Protein AF-0000000070923203 (afdb_homodimer)

InterPro domains:
  IPR005180 Domain of unknown function DUF302 [PF03625] (5-125)
  IPR005180 Domain of unknown function DUF302 [cd14797] (4-125)
  IPR016796 Uncharacterised conserved protein UCP021774 [PIRSF021774] (1-125)
  IPR035923 TT1751-like domain superfamily [G3DSA:3.30.310.70] (1-125)
  IPR035923 TT1751-like domain superfamily [SSF103247] (5-123)

Foldseek 3Di:
DFKDKDWDDDALVVVVVLLQVLLVVLQKHFPDKDFPQVVCCVPPVDHDFTKMKTFIARPVLVVVVCVQPVVCCVLHDWIWMWTADPVGMIMIMTGQLQVRQVVPPTPPSNVSSVSVNVSVVSSRVSRVVD/DFKDKDWDPDALVVVVVLLQVLLVVLQKHFPDKDFPQVVCCVPPVDHDFTKMKTFIARPVLVVVVCVQPVCCCVLHDWIWMWTADPVGMIMIMTGQLQVRQVVPPTPPSNVSSVSVNVSVVSSRVSRVVD

Organism: NCBI:txid713585

Sequence (260 aa):
MYGFNVTLKATVPEAIERVTNALATEGFGVLTEIDVAGTLKKKLDLERRPYHILGACNPKLAAQALDADPDIGLLLPCNVVVREEANGEVTVGFMDPVAVLGLVEQEGVAGLANEVRSRLERVRDLLTSVMYGFNVTLKATVPEAIERVTNALATEGFGVLTEIDVAGTLKKKLDLERRPYHILGACNPKLAAQALDADPDIGLLLPCNVVVREEANGEVTVGFMDPVAVLGLVEQEGVAGLANEVRSRLERVRDLLTSV

pLDDT: mean 97.15, std 4.27, range [60.78, 98.94]

Structure (mmCIF, N/CA/C/O backbone):
data_AF-0000000070923203-model_v1
#
loop_
_entity.id
_entity.type
_entity.pdbx_description
1 polymer 'DUF302 domain-containing protein'
#
loop_
_atom_site.group_PDB
_atom_site.id
_atom_site.type_symbol
_atom_site.label_atom_id
_atom_site.label_alt_id
_atom_site.label_comp_id
_atom_site.label_asym_id
_atom_site.label_entity_id
_atom_site.label_seq_id
_atom_site.pdbx_PDB_ins_code
_atom_site.Cartn_x
_atom_site.Cartn_y
_atom_site.Cartn_z
_atom_site.occupancy
_atom_site.B_iso_or_equiv
_atom_site.auth_seq_id
_atom_site.auth_comp_id
_atom_site.auth_asym_id
_atom_site.auth_atom_id
_atom_site.pdbx_PDB_model_num
ATOM 1 N N . MET A 1 1 ? 3.721 -14.531 9 1 87.44 1 MET A N 1
ATOM 2 C CA . MET A 1 1 ? 3.17 -14.562 7.648 1 87.44 1 MET A CA 1
ATOM 3 C C . MET A 1 1 ? 2.381 -13.289 7.355 1 87.44 1 MET A C 1
ATOM 5 O O . MET A 1 1 ? 1.558 -12.859 8.164 1 87.44 1 MET A O 1
ATOM 9 N N . TYR A 1 2 ? 2.635 -12.586 6.152 1 97.25 2 TYR A N 1
ATOM 10 C CA . TYR A 1 2 ? 2.025 -11.281 5.926 1 97.25 2 TYR A CA 1
ATOM 11 C C . TYR A 1 2 ? 1.105 -11.312 4.711 1 97.25 2 TYR A C 1
ATOM 13 O O . TYR A 1 2 ? 0.702 -10.266 4.203 1 97.25 2 TYR A O 1
ATOM 21 N N . GLY A 1 3 ? 0.86 -12.547 4.199 1 98.12 3 GLY A N 1
ATOM 22 C CA . GLY A 1 3 ? -0.059 -12.727 3.088 1 98.12 3 GLY A CA 1
ATOM 23 C C . GLY A 1 3 ? -0.514 -14.164 2.914 1 98.12 3 GLY A C 1
ATOM 24 O O . GLY A 1 3 ? -0.007 -15.062 3.582 1 98.12 3 GLY A O 1
ATOM 25 N N . PHE A 1 4 ? -1.483 -14.375 2.172 1 98.56 4 PHE A N 1
ATOM 26 C CA . PHE A 1 4 ? -1.958 -15.672 1.716 1 98.56 4 PHE A CA 1
ATOM 27 C C . PHE A 1 4 ? -2.295 -15.641 0.23 1 98.56 4 PHE A C 1
ATOM 29 O O . PHE A 1 4 ? -2.361 -14.562 -0.37 1 98.56 4 PHE A O 1
ATOM 36 N N . ASN A 1 5 ? -2.348 -16.797 -0.357 1 98.44 5 ASN A N 1
ATOM 37 C CA . ASN A 1 5 ? -2.461 -16.781 -1.812 1 98.44 5 ASN A CA 1
ATOM 38 C C . ASN A 1 5 ? -3.256 -17.984 -2.326 1 98.44 5 ASN A C 1
ATOM 40 O O . ASN A 1 5 ? -3.625 -18.859 -1.553 1 98.44 5 ASN A O 1
ATOM 44 N N . VAL A 1 6 ? -3.6 -18.016 -3.57 1 98.5 6 VAL A N 1
ATOM 45 C CA . VAL A 1 6 ? -4.168 -19.109 -4.352 1 98.5 6 VAL A CA 1
ATOM 46 C C . VAL A 1 6 ? -3.545 -19.125 -5.746 1 98.5 6 VAL A C 1
ATOM 48 O O . VAL A 1 6 ? -3.072 -18.094 -6.234 1 98.5 6 VAL A O 1
ATOM 51 N N . THR A 1 7 ? -3.494 -20.25 -6.309 1 97.88 7 THR A N 1
ATOM 52 C CA . THR A 1 7 ? -3 -20.375 -7.676 1 97.88 7 THR A CA 1
ATOM 53 C C . THR A 1 7 ? -4.145 -20.672 -8.641 1 97.88 7 THR A C 1
ATOM 55 O O . THR A 1 7 ? -5.074 -21.406 -8.297 1 97.88 7 THR A O 1
ATOM 58 N N . LEU A 1 8 ? -4.039 -20.109 -9.727 1 97.19 8 LEU A N 1
ATOM 59 C CA . LEU A 1 8 ? -5.059 -20.266 -10.758 1 97.19 8 LEU A CA 1
ATOM 60 C C . LEU A 1 8 ? -4.441 -20.75 -12.07 1 97.19 8 LEU A C 1
ATOM 62 O O . LEU A 1 8 ? -3.297 -20.406 -12.375 1 97.19 8 LEU A O 1
ATOM 66 N N . LYS A 1 9 ? -5.262 -21.578 -12.844 1 94.56 9 LYS A N 1
ATOM 67 C CA . LYS A 1 9 ? -4.977 -21.844 -14.25 1 94.56 9 LYS A CA 1
ATOM 68 C C . LYS A 1 9 ? -5.664 -20.812 -15.148 1 94.56 9 LYS A C 1
ATOM 70 O O . LYS A 1 9 ? -6.77 -21.062 -15.633 1 94.56 9 LYS A O 1
ATOM 75 N N . ALA A 1 10 ? -5.047 -19.734 -15.359 1 96.38 10 ALA A N 1
ATOM 76 C CA . ALA A 1 10 ? -5.551 -18.609 -16.141 1 96.38 10 ALA A CA 1
ATOM 77 C C . ALA A 1 10 ? -4.414 -17.703 -16.609 1 96.38 10 ALA A C 1
ATOM 79 O O . ALA A 1 10 ? -3.279 -17.828 -16.141 1 96.38 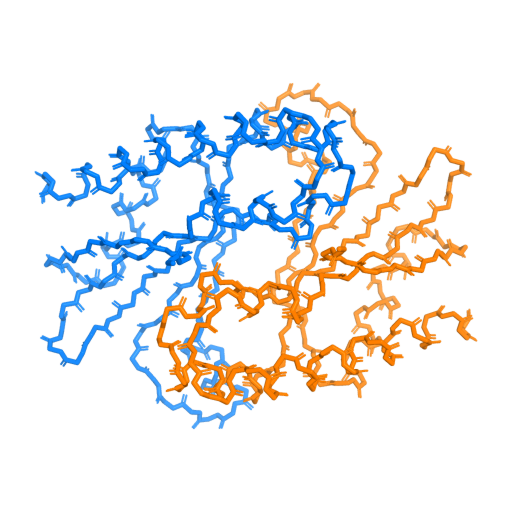10 ALA A O 1
ATOM 80 N N . THR A 1 11 ? -4.703 -16.922 -17.641 1 97.31 11 THR A N 1
ATOM 81 C CA . THR A 1 11 ? -3.771 -15.852 -17.969 1 97.31 11 THR A CA 1
ATOM 82 C C . THR A 1 11 ? -3.846 -14.727 -16.953 1 97.31 11 THR A C 1
ATOM 84 O O . THR A 1 11 ? -4.809 -14.641 -16.188 1 97.31 11 THR A O 1
ATOM 87 N N . VAL A 1 12 ? -2.871 -13.922 -16.891 1 98.44 12 VAL A N 1
ATOM 88 C CA . VAL A 1 12 ? -2.824 -12.828 -15.93 1 98.44 12 VAL A CA 1
ATOM 89 C C . VAL A 1 12 ? -4.023 -11.906 -16.141 1 98.44 12 VAL A C 1
ATOM 91 O O . VAL A 1 12 ? -4.723 -11.562 -15.18 1 98.44 12 VAL A O 1
ATOM 94 N N . PRO A 1 13 ? -4.336 -11.492 -17.406 1 98.38 13 PRO A N 1
ATOM 95 C CA . PRO A 1 13 ? -5.52 -10.641 -17.594 1 98.38 13 PRO A CA 1
ATOM 96 C C . PRO A 1 13 ? -6.805 -11.312 -17.125 1 98.38 13 PRO A C 1
ATOM 98 O O . PRO A 1 13 ? -7.656 -10.664 -16.516 1 98.38 13 PRO A O 1
ATOM 101 N N . GLU A 1 14 ? -6.949 -12.578 -17.406 1 98.06 14 GLU A N 1
ATOM 102 C CA . GLU A 1 14 ? -8.109 -13.312 -16.922 1 98.06 14 GLU A CA 1
ATOM 103 C C . GLU A 1 14 ? -8.156 -13.336 -15.398 1 98.06 14 GLU A C 1
ATOM 105 O O . GLU A 1 14 ? -9.227 -13.188 -14.797 1 98.06 14 GLU A O 1
ATOM 110 N N . ALA A 1 15 ? -7.02 -13.594 -14.773 1 98.62 15 ALA A N 1
ATOM 111 C CA . ALA A 1 15 ? -6.938 -13.633 -13.312 1 98.62 15 ALA A CA 1
ATOM 112 C C . ALA A 1 15 ? -7.328 -12.289 -12.703 1 98.62 15 ALA A C 1
ATOM 114 O O . ALA A 1 15 ? -8.055 -12.242 -11.711 1 98.62 15 ALA A O 1
ATOM 115 N N . ILE A 1 16 ? -6.848 -11.219 -13.297 1 98.81 16 ILE A N 1
ATOM 116 C CA . ILE A 1 16 ? -7.168 -9.883 -12.789 1 98.81 16 ILE A CA 1
ATOM 117 C C . ILE A 1 16 ? -8.68 -9.656 -12.867 1 98.81 16 ILE A C 1
ATOM 119 O O . ILE A 1 16 ? -9.281 -9.133 -11.922 1 98.81 16 ILE A O 1
ATOM 123 N N . GLU A 1 17 ? -9.25 -10.055 -13.953 1 98.62 17 GLU A N 1
ATOM 124 C CA . GLU A 1 17 ? -10.695 -9.922 -14.094 1 98.62 17 GLU A CA 1
ATOM 125 C C . GLU A 1 17 ? -11.43 -10.742 -13.039 1 98.62 17 GLU A C 1
ATOM 127 O O . GLU A 1 17 ? -12.359 -10.242 -12.391 1 98.62 17 GLU A O 1
ATOM 132 N N . ARG A 1 18 ? -11.047 -11.992 -12.875 1 98.5 18 ARG A N 1
ATOM 133 C CA . ARG A 1 18 ? -11.672 -12.875 -11.906 1 98.5 18 ARG A CA 1
ATOM 134 C C . ARG A 1 18 ? -11.539 -12.328 -10.492 1 98.5 18 ARG A C 1
ATOM 136 O O . ARG A 1 18 ? -12.5 -12.336 -9.719 1 98.5 18 ARG A O 1
ATOM 143 N N . VAL A 1 19 ? -10.359 -11.875 -10.141 1 98.81 19 VAL A N 1
ATOM 144 C CA . VAL A 1 19 ? -10.102 -11.359 -8.805 1 98.81 19 VAL A CA 1
ATOM 145 C C . VAL A 1 19 ? -10.922 -10.094 -8.57 1 98.81 19 VAL A C 1
ATOM 147 O O . VAL A 1 19 ? -11.508 -9.922 -7.496 1 98.81 19 VAL A O 1
ATOM 150 N N . THR A 1 20 ? -10.93 -9.195 -9.594 1 98.88 20 THR A N 1
ATOM 151 C CA . THR A 1 20 ? -11.688 -7.957 -9.477 1 98.88 20 THR A CA 1
ATOM 152 C C . THR A 1 20 ? -13.172 -8.242 -9.242 1 98.88 20 THR A C 1
ATOM 154 O O . THR A 1 20 ? -13.797 -7.625 -8.375 1 98.88 20 THR A O 1
ATOM 157 N N . ASN A 1 21 ? -13.727 -9.219 -9.945 1 98.69 21 ASN A N 1
ATOM 158 C CA . ASN A 1 21 ? -15.125 -9.609 -9.773 1 98.69 21 ASN A CA 1
ATOM 159 C C . ASN A 1 21 ? -15.367 -10.227 -8.398 1 98.69 21 ASN A C 1
ATOM 161 O O . ASN A 1 21 ? -16.375 -9.93 -7.75 1 98.69 21 ASN A O 1
ATOM 165 N N . ALA A 1 22 ? -14.469 -11.094 -8 1 98.75 22 ALA A N 1
ATOM 166 C CA . ALA A 1 22 ? -14.602 -11.727 -6.691 1 98.75 22 ALA A CA 1
ATOM 167 C C . ALA A 1 22 ? -14.539 -10.695 -5.566 1 98.75 22 ALA A C 1
ATOM 169 O O . ALA A 1 22 ? -15.305 -10.773 -4.602 1 98.75 22 ALA A O 1
ATOM 170 N N . LEU A 1 23 ? -13.57 -9.742 -5.672 1 98.88 23 LEU A N 1
ATOM 171 C CA . LEU A 1 23 ? -13.469 -8.656 -4.699 1 98.88 23 LEU A CA 1
ATOM 172 C C . LEU A 1 23 ? -14.781 -7.891 -4.594 1 98.88 23 LEU A C 1
ATOM 174 O O . LEU A 1 23 ? -15.227 -7.562 -3.494 1 98.88 23 LEU A O 1
ATOM 178 N N . ALA A 1 24 ? -15.438 -7.656 -5.699 1 98.75 24 ALA A N 1
ATOM 179 C CA . ALA A 1 24 ? -16.672 -6.883 -5.754 1 98.75 24 ALA A CA 1
ATOM 180 C C . ALA A 1 24 ? -17.781 -7.582 -4.98 1 98.75 24 ALA A C 1
ATOM 182 O O . ALA A 1 24 ? -18.625 -6.93 -4.367 1 98.75 24 ALA A O 1
ATOM 183 N N . THR A 1 25 ? -17.828 -8.922 -5 1 98.31 25 THR A N 1
ATOM 184 C CA . THR A 1 25 ? -18.859 -9.672 -4.305 1 98.31 25 THR A CA 1
ATOM 185 C C . THR A 1 25 ? -18.75 -9.484 -2.795 1 98.31 25 THR A C 1
ATOM 187 O O . THR A 1 25 ? -19.719 -9.672 -2.064 1 98.31 25 THR A O 1
ATOM 190 N N . GLU A 1 26 ? -17.516 -9.109 -2.363 1 98.62 26 GLU A N 1
ATOM 191 C CA . GLU A 1 26 ? -17.281 -8.914 -0.936 1 98.62 26 GLU A CA 1
ATOM 192 C C . GLU A 1 26 ? -17.203 -7.434 -0.587 1 98.62 26 GLU A C 1
ATOM 194 O O . GLU A 1 26 ? -16.734 -7.066 0.492 1 98.62 26 GLU A O 1
ATOM 199 N N . GLY A 1 27 ? -17.578 -6.523 -1.529 1 98.5 27 GLY A N 1
ATOM 200 C CA . GLY A 1 27 ? -17.719 -5.098 -1.265 1 98.5 27 GLY A CA 1
ATOM 201 C C . GLY A 1 27 ? -16.438 -4.316 -1.519 1 98.5 27 GLY A C 1
ATOM 202 O O . GLY A 1 27 ? -16.359 -3.129 -1.188 1 98.5 27 GLY A O 1
ATOM 203 N N . PHE A 1 28 ? -15.469 -4.992 -2.096 1 98.81 28 PHE A N 1
ATOM 204 C CA . PHE A 1 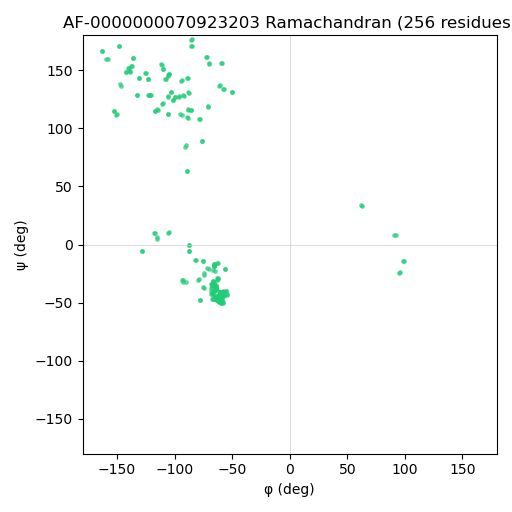28 ? -14.234 -4.297 -2.434 1 98.81 28 PHE A CA 1
ATOM 205 C C . PHE A 1 28 ? -14.266 -3.801 -3.875 1 98.81 28 PHE A C 1
ATOM 207 O O . PHE A 1 28 ? -14.773 -4.488 -4.762 1 98.81 28 PHE A O 1
ATOM 214 N N . GLY A 1 29 ? -13.75 -2.637 -4.113 1 98.56 29 GLY A N 1
ATOM 215 C CA . GLY A 1 29 ? -13.375 -2.189 -5.445 1 98.56 29 GLY A CA 1
ATOM 216 C C . GLY A 1 29 ? -11.875 -2.062 -5.625 1 98.56 29 GLY A C 1
ATOM 217 O O . GLY A 1 29 ? -11.133 -1.89 -4.648 1 98.56 29 GLY A O 1
ATOM 218 N N . VAL A 1 30 ? -11.438 -2.172 -6.848 1 98.88 30 VAL A N 1
ATOM 219 C CA . VAL A 1 30 ? -10.031 -1.94 -7.152 1 98.88 30 VAL A CA 1
ATOM 220 C C . VAL A 1 30 ? -9.805 -0.457 -7.434 1 98.88 30 VAL A C 1
ATOM 222 O O . VAL A 1 30 ? -10.297 0.079 -8.422 1 98.88 30 VAL A O 1
ATOM 225 N N . LEU A 1 31 ? -9.016 0.168 -6.559 1 98.75 31 LEU A N 1
ATOM 226 C CA . LEU A 1 31 ? -8.789 1.605 -6.668 1 98.75 31 LEU A CA 1
ATOM 227 C C . LEU A 1 31 ? -7.582 1.904 -7.543 1 98.75 31 LEU A C 1
ATOM 229 O O . LEU A 1 31 ? -7.516 2.955 -8.188 1 98.75 31 LEU A O 1
ATOM 233 N N . THR A 1 32 ? -6.598 1.027 -7.516 1 98.75 32 THR A N 1
ATOM 234 C CA . THR A 1 32 ? -5.359 1.226 -8.258 1 98.75 32 THR A CA 1
ATOM 235 C C . THR A 1 32 ? -4.855 -0.095 -8.836 1 98.75 32 THR A C 1
ATOM 237 O O . THR A 1 32 ? -5.152 -1.165 -8.297 1 98.75 32 THR A O 1
ATOM 240 N N . GLU A 1 33 ? -4.234 0.003 -9.914 1 98.75 33 GLU A N 1
ATOM 241 C CA . GLU A 1 33 ? -3.482 -1.103 -10.5 1 98.75 33 GLU A CA 1
ATOM 242 C C . GLU A 1 33 ? -2.09 -0.655 -10.938 1 98.75 33 GLU A C 1
ATOM 244 O O . GLU A 1 33 ? -1.942 0.369 -11.609 1 98.75 33 GLU A O 1
ATOM 249 N N . ILE A 1 34 ? -1.12 -1.378 -10.5 1 98.88 34 ILE A N 1
ATOM 250 C CA . ILE A 1 34 ? 0.255 -1.128 -10.914 1 98.88 34 ILE A CA 1
ATOM 251 C C . ILE A 1 34 ? 0.772 -2.314 -11.727 1 98.88 34 ILE A C 1
ATOM 253 O O . ILE A 1 34 ? 0.828 -3.439 -11.227 1 98.88 34 ILE A O 1
ATOM 257 N N . ASP A 1 35 ? 1.078 -2.072 -13 1 98.75 35 ASP A N 1
ATOM 258 C CA . ASP A 1 35 ? 1.85 -3.023 -13.789 1 98.75 35 ASP A CA 1
ATOM 259 C C . ASP A 1 35 ? 3.33 -2.973 -13.422 1 98.75 35 ASP A C 1
ATOM 261 O O . ASP A 1 35 ? 4.105 -2.248 -14.047 1 98.75 35 ASP A O 1
ATOM 265 N N . VAL A 1 36 ? 3.746 -3.783 -12.414 1 98.81 36 VAL A N 1
ATOM 266 C CA . VAL A 1 36 ? 5.086 -3.717 -11.844 1 98.81 36 VAL A CA 1
ATOM 267 C C . VAL A 1 36 ? 6.121 -4.09 -12.898 1 98.81 36 VAL A C 1
ATOM 269 O O . VAL A 1 36 ? 7.125 -3.395 -13.07 1 98.81 36 VAL A O 1
ATOM 272 N N . ALA A 1 37 ? 5.887 -5.16 -13.609 1 98.56 37 ALA A N 1
ATOM 273 C CA . ALA A 1 37 ? 6.82 -5.605 -14.641 1 98.56 37 ALA A CA 1
ATOM 274 C C . ALA A 1 37 ? 7.008 -4.539 -15.711 1 98.56 37 ALA A C 1
ATOM 276 O O . ALA A 1 37 ? 8.133 -4.227 -16.094 1 98.56 37 ALA A O 1
ATOM 277 N N . GLY A 1 38 ? 5.859 -4.016 -16.234 1 98.38 38 GLY A N 1
ATOM 278 C CA . GLY A 1 38 ? 5.941 -2.957 -17.219 1 98.38 38 GLY A CA 1
ATOM 279 C C . GLY A 1 38 ? 6.68 -1.729 -16.719 1 98.38 38 GLY A C 1
ATOM 280 O O . GLY A 1 38 ? 7.465 -1.129 -17.469 1 98.38 38 GLY A O 1
ATOM 281 N N . THR A 1 39 ? 6.434 -1.368 -15.445 1 98.5 39 THR A N 1
ATOM 282 C CA . THR A 1 39 ? 7.07 -0.195 -14.859 1 98.5 39 THR A CA 1
ATOM 283 C C . THR A 1 39 ? 8.578 -0.399 -14.742 1 98.5 39 THR A C 1
ATOM 285 O O . THR A 1 39 ? 9.359 0.49 -15.086 1 98.5 39 THR A O 1
ATOM 288 N N . LEU A 1 40 ? 9.047 -1.525 -14.234 1 98.5 40 LEU A N 1
ATOM 289 C CA . LEU A 1 40 ? 10.469 -1.812 -14.086 1 98.5 40 LEU A CA 1
ATOM 290 C C . LEU A 1 40 ? 11.156 -1.882 -15.438 1 98.5 40 LEU A C 1
ATOM 292 O O . LEU A 1 40 ? 12.312 -1.473 -15.57 1 98.5 40 LEU A O 1
ATOM 296 N N . LYS A 1 41 ? 10.477 -2.412 -16.438 1 98.62 41 LYS A N 1
ATOM 297 C CA . LYS A 1 41 ? 11.023 -2.414 -17.781 1 98.62 41 LYS A CA 1
ATOM 298 C C . LYS A 1 41 ? 11.258 -0.991 -18.281 1 98.62 41 LYS A C 1
ATOM 300 O O . LYS A 1 41 ? 12.336 -0.679 -18.797 1 98.62 41 LYS A O 1
ATOM 305 N N . LYS A 1 42 ? 10.289 -0.142 -18.141 1 98.19 42 LYS A N 1
ATOM 306 C CA . LYS A 1 42 ? 10.352 1.236 -18.625 1 98.19 42 LYS A CA 1
ATOM 307 C C . LYS A 1 42 ? 11.438 2.021 -17.906 1 98.19 42 LYS A C 1
ATOM 309 O O . LYS A 1 42 ? 12.164 2.801 -18.531 1 98.19 42 LYS A O 1
ATOM 314 N N . LYS A 1 43 ? 11.602 1.764 -16.594 1 97.75 43 LYS A N 1
ATOM 315 C CA . LYS A 1 43 ? 12.445 2.621 -15.758 1 97.75 43 LYS A CA 1
ATOM 316 C C . LYS A 1 43 ? 13.867 2.082 -15.68 1 97.75 43 LYS A C 1
ATOM 318 O O . LYS A 1 43 ? 14.82 2.85 -15.516 1 97.75 43 LYS A O 1
ATOM 323 N N . LEU A 1 44 ? 13.969 0.746 -15.773 1 98.25 44 LEU A N 1
ATOM 324 C CA . LEU A 1 44 ? 15.273 0.14 -15.523 1 98.25 44 LEU A CA 1
ATOM 325 C C . LEU A 1 44 ? 15.672 -0.795 -16.656 1 98.25 44 LEU A C 1
ATOM 327 O O . LEU A 1 44 ? 16.766 -1.37 -16.641 1 98.25 44 LEU A O 1
ATOM 331 N N . ASP A 1 45 ? 14.844 -1.052 -17.609 1 98.31 45 ASP A N 1
ATOM 332 C CA . ASP A 1 45 ? 15.039 -1.997 -18.703 1 98.31 45 ASP A CA 1
ATOM 333 C C . ASP A 1 45 ? 15.188 -3.422 -18.172 1 98.31 45 ASP A C 1
ATOM 335 O O . ASP A 1 45 ? 15.969 -4.207 -18.719 1 98.31 45 ASP A O 1
ATOM 339 N N . LEU A 1 46 ? 14.484 -3.656 -17.109 1 98.06 46 LEU A N 1
ATOM 340 C CA . LEU A 1 46 ? 14.477 -4.984 -16.5 1 98.06 46 LEU A CA 1
ATOM 341 C C . LEU A 1 46 ? 13.266 -5.789 -16.984 1 98.06 46 LEU A C 1
ATOM 343 O O . LEU A 1 46 ? 12.133 -5.324 -16.891 1 98.06 46 LEU A O 1
ATOM 347 N N . GLU A 1 47 ? 13.562 -6.961 -17.453 1 97.56 47 GLU A N 1
ATOM 348 C CA . GLU A 1 47 ? 12.492 -7.855 -17.891 1 97.56 47 GLU A CA 1
ATOM 349 C C . GLU A 1 47 ? 12.062 -8.789 -16.766 1 97.56 47 GLU A C 1
ATOM 351 O O . GLU A 1 47 ? 12.898 -9.453 -16.156 1 97.56 47 GLU A O 1
ATOM 356 N N . ARG A 1 48 ? 10.773 -8.773 -16.578 1 97.69 48 ARG A N 1
ATOM 357 C CA . ARG A 1 48 ? 10.172 -9.656 -15.586 1 97.69 48 ARG A CA 1
ATOM 358 C C . ARG A 1 48 ? 8.883 -10.281 -16.109 1 97.69 48 ARG A C 1
ATOM 360 O O . ARG A 1 48 ? 8.258 -9.75 -17.031 1 97.69 48 ARG A O 1
ATOM 367 N N . ARG A 1 49 ? 8.586 -11.445 -15.555 1 98.31 49 ARG A N 1
ATOM 368 C CA . ARG A 1 49 ? 7.262 -12.008 -15.812 1 98.31 49 ARG A CA 1
ATOM 369 C C . ARG A 1 49 ? 6.164 -11.07 -15.336 1 98.31 49 ARG A C 1
ATOM 371 O O . ARG A 1 49 ? 6.387 -10.25 -14.438 1 98.31 49 ARG A O 1
ATOM 378 N N . PRO A 1 50 ? 4.973 -11.195 -15.906 1 98.75 50 PRO A N 1
ATOM 379 C CA . PRO A 1 50 ? 3.861 -10.328 -15.508 1 98.75 50 PRO A CA 1
ATOM 380 C C . PRO A 1 50 ? 3.662 -10.289 -13.992 1 98.75 50 PRO A C 1
ATOM 382 O O . PRO A 1 50 ? 3.633 -11.336 -13.344 1 98.75 50 PRO A O 1
ATOM 385 N N . TYR A 1 51 ? 3.549 -9.133 -13.453 1 98.88 51 TYR A N 1
ATOM 386 C CA . TYR A 1 51 ? 3.428 -8.836 -12.031 1 98.88 51 TYR A CA 1
ATOM 387 C C . TYR A 1 51 ? 2.625 -7.559 -11.805 1 98.88 51 TYR A C 1
ATOM 389 O O . TYR A 1 51 ? 3.076 -6.465 -12.148 1 98.88 51 TYR A O 1
ATOM 397 N N . HIS A 1 52 ? 1.409 -7.715 -11.219 1 98.94 52 HIS A N 1
ATOM 398 C CA . HIS A 1 52 ? 0.523 -6.582 -10.984 1 98.94 52 HIS A CA 1
ATOM 399 C C . HIS A 1 52 ? 0.156 -6.469 -9.508 1 98.94 52 HIS A C 1
ATOM 401 O O . HIS A 1 52 ? -0.007 -7.484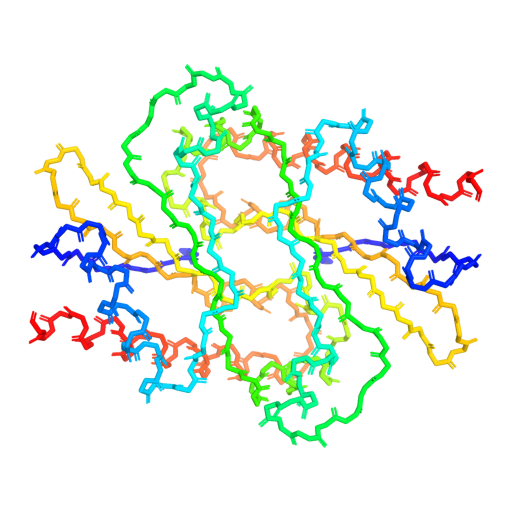 -8.828 1 98.94 52 HIS A O 1
ATOM 407 N N . ILE A 1 53 ? 0.073 -5.281 -9.055 1 98.94 53 ILE A N 1
ATOM 408 C CA . ILE A 1 53 ? -0.467 -4.988 -7.734 1 98.94 53 ILE A CA 1
ATOM 409 C C . ILE A 1 53 ? -1.812 -4.281 -7.871 1 98.94 53 ILE A C 1
ATOM 411 O O . ILE A 1 53 ? -1.904 -3.229 -8.508 1 98.94 53 ILE A O 1
ATOM 415 N N . LEU A 1 54 ? -2.811 -4.816 -7.336 1 98.94 54 LEU A N 1
ATOM 416 C CA . LEU A 1 54 ? -4.129 -4.199 -7.234 1 98.94 54 LEU A CA 1
ATOM 417 C C . LEU A 1 54 ? -4.359 -3.645 -5.832 1 98.94 54 LEU A C 1
ATOM 419 O O . LEU A 1 54 ? -4.191 -4.359 -4.84 1 98.94 54 LEU A O 1
ATOM 423 N N . GLY A 1 55 ? -4.676 -2.367 -5.754 1 98.88 55 GLY A N 1
ATOM 424 C CA . GLY A 1 55 ? -5.137 -1.805 -4.492 1 98.88 55 GLY A CA 1
ATOM 425 C C . GLY A 1 55 ? -6.641 -1.906 -4.312 1 98.88 55 GLY A C 1
ATOM 426 O O . GLY A 1 55 ? -7.402 -1.201 -4.977 1 98.88 55 GLY A O 1
ATOM 427 N N . ALA A 1 56 ? -7.047 -2.744 -3.428 1 98.88 56 ALA A N 1
ATOM 428 C CA . ALA A 1 56 ? -8.469 -3.006 -3.225 1 98.88 56 ALA A CA 1
ATOM 429 C C . ALA A 1 56 ? -8.969 -2.361 -1.935 1 98.88 56 ALA A C 1
ATOM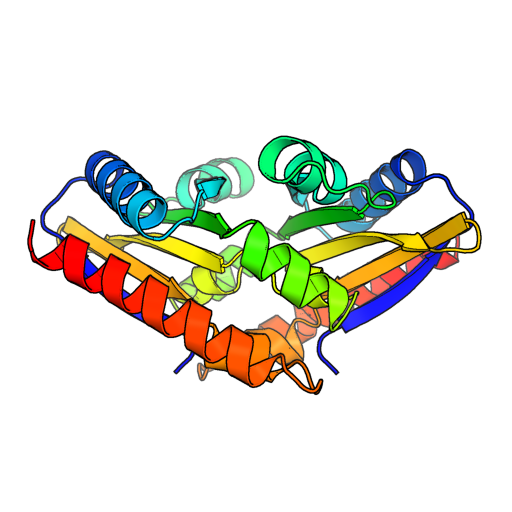 431 O O . ALA A 1 56 ? -8.266 -2.357 -0.923 1 98.88 56 ALA A O 1
ATOM 432 N N . CYS A 1 57 ? -10.211 -1.916 -1.973 1 98.62 57 CYS A N 1
ATOM 433 C CA . CYS A 1 57 ? -10.719 -1.223 -0.795 1 98.62 57 CYS A CA 1
ATOM 434 C C . CYS A 1 57 ? -12.211 -1.466 -0.625 1 98.62 57 CYS A C 1
ATOM 436 O O . CYS A 1 57 ? -12.953 -1.535 -1.61 1 98.62 57 CYS A O 1
ATOM 438 N N . ASN A 1 58 ? -12.633 -1.691 0.526 1 98.62 58 ASN A N 1
ATOM 439 C CA . ASN A 1 58 ? -14.016 -1.594 0.964 1 98.62 58 ASN A CA 1
ATOM 440 C C . ASN A 1 58 ? -14.312 -0.234 1.589 1 98.62 58 ASN A C 1
ATOM 442 O O . ASN A 1 58 ? -13.875 0.05 2.705 1 98.62 58 ASN A O 1
ATOM 446 N N . PRO A 1 59 ? -15.148 0.574 0.921 1 98.44 59 PRO A N 1
ATOM 447 C CA . PRO A 1 59 ? -15.305 1.961 1.365 1 98.44 59 PRO A CA 1
ATOM 448 C C . PRO A 1 59 ? -15.836 2.066 2.793 1 98.44 59 PRO A C 1
ATOM 450 O O . PRO A 1 59 ? -15.375 2.91 3.564 1 98.44 59 PRO A O 1
ATOM 453 N N . LYS A 1 60 ? -16.75 1.286 3.199 1 98.44 60 LYS A N 1
ATOM 454 C CA . LYS A 1 60 ? -17.312 1.333 4.547 1 98.44 60 LYS A CA 1
ATOM 455 C C . LYS A 1 60 ? -16.266 0.983 5.594 1 98.44 60 LYS A C 1
ATOM 457 O O . LYS A 1 60 ? -16.156 1.658 6.621 1 98.44 60 LYS A O 1
ATOM 462 N N . LEU A 1 61 ? -15.547 -0.078 5.344 1 98.25 61 LEU A N 1
ATOM 463 C CA . LEU A 1 61 ? -14.523 -0.508 6.281 1 98.25 61 LEU A CA 1
ATOM 464 C C . LEU A 1 61 ? -13.367 0.49 6.32 1 98.25 61 LEU A C 1
ATOM 466 O O . LEU A 1 61 ? -12.797 0.741 7.383 1 98.25 61 LEU A O 1
ATOM 470 N N . ALA A 1 62 ? -13.039 1.043 5.148 1 98 62 ALA A N 1
ATOM 471 C CA . ALA A 1 62 ? -12 2.068 5.094 1 98 62 ALA A CA 1
ATOM 472 C C . ALA A 1 62 ? -12.391 3.293 5.914 1 98 62 ALA A C 1
ATOM 474 O O . ALA A 1 62 ? -11.562 3.859 6.633 1 98 62 ALA A O 1
ATOM 475 N N . ALA A 1 63 ? -13.664 3.725 5.789 1 98.06 63 ALA A N 1
ATOM 476 C CA . ALA A 1 63 ? -14.148 4.859 6.57 1 98.06 63 ALA A CA 1
ATOM 477 C C . ALA A 1 63 ? -14.023 4.586 8.07 1 98.06 63 ALA A C 1
ATOM 479 O O . ALA A 1 63 ? -13.594 5.453 8.828 1 98.06 63 ALA A O 1
ATOM 480 N N . GLN A 1 64 ? -14.391 3.398 8.461 1 97.38 64 GLN A N 1
ATOM 481 C CA . GLN A 1 64 ? -14.281 3.006 9.859 1 97.38 64 GLN A CA 1
ATOM 482 C C . GLN A 1 64 ? -12.828 3.025 10.32 1 97.38 64 GLN A C 1
ATOM 484 O O . GLN A 1 64 ? -12.523 3.469 11.43 1 97.38 64 GLN A O 1
ATOM 489 N N . ALA A 1 65 ? -11.938 2.498 9.516 1 97.62 65 ALA A N 1
ATOM 490 C CA . ALA A 1 65 ? -10.516 2.477 9.844 1 97.62 65 ALA A CA 1
ATOM 491 C C . ALA A 1 65 ? -9.969 3.891 10.016 1 97.62 65 ALA A C 1
ATOM 493 O O . ALA A 1 65 ? -9.242 4.168 10.969 1 97.62 65 ALA A O 1
ATOM 494 N N . LEU A 1 66 ? -10.352 4.777 9.086 1 97.31 66 LEU A N 1
ATOM 495 C CA . LEU A 1 66 ? -9.867 6.152 9.117 1 97.31 66 LEU A CA 1
ATOM 496 C C . LEU A 1 66 ? -10.406 6.895 10.336 1 97.31 66 LEU A C 1
ATOM 498 O O . LEU A 1 66 ? -9.734 7.777 10.875 1 97.31 66 LEU A O 1
ATOM 502 N N . ASP A 1 67 ? -11.609 6.527 10.773 1 96.12 67 ASP A N 1
ATOM 503 C CA . ASP A 1 67 ? -12.18 7.113 11.984 1 96.12 67 ASP A CA 1
ATOM 504 C C . ASP A 1 67 ? -11.391 6.688 13.227 1 96.12 67 ASP A C 1
ATOM 506 O O . ASP A 1 67 ? -11.25 7.461 14.172 1 96.12 67 ASP A O 1
ATOM 510 N N . ALA A 1 68 ? -10.906 5.477 13.195 1 95.25 68 ALA A N 1
ATOM 511 C CA . ALA A 1 68 ? -10.172 4.938 14.344 1 95.25 68 ALA A CA 1
ATOM 512 C C . ALA A 1 68 ? -8.773 5.539 14.43 1 95.25 68 ALA A C 1
ATOM 514 O O . ALA A 1 68 ? -8.258 5.766 15.531 1 95.25 68 ALA A O 1
ATOM 515 N N . ASP A 1 69 ? -8.148 5.766 13.273 1 96.88 69 ASP A N 1
ATOM 516 C CA . ASP A 1 69 ? -6.801 6.324 13.203 1 96.88 69 ASP A CA 1
ATOM 517 C C . ASP A 1 69 ? -6.582 7.078 11.898 1 96.88 69 ASP A C 1
ATOM 519 O O . ASP A 1 69 ? -6.48 6.465 10.828 1 96.88 69 ASP A O 1
ATOM 523 N N . PRO A 1 70 ? -6.383 8.359 11.961 1 96.12 70 PRO A N 1
ATOM 524 C CA . PRO A 1 70 ? -6.246 9.133 10.727 1 96.12 70 PRO A CA 1
ATOM 525 C C . PRO A 1 70 ? -4.996 8.773 9.93 1 96.12 70 PRO A C 1
ATOM 527 O O . PRO A 1 70 ? -4.902 9.094 8.742 1 96.12 70 PRO A O 1
ATOM 530 N N . ASP A 1 71 ? -4 8.086 10.547 1 97.62 71 ASP A N 1
ATOM 531 C CA . ASP A 1 71 ? -2.764 7.742 9.852 1 97.62 71 ASP A CA 1
ATOM 532 C C . ASP A 1 71 ? -2.9 6.41 9.117 1 97.62 71 ASP A C 1
ATOM 534 O O . ASP A 1 71 ? -2.02 6.031 8.336 1 97.62 71 ASP A O 1
ATOM 538 N N . ILE A 1 72 ? -3.998 5.738 9.297 1 98.31 72 ILE A N 1
ATOM 539 C CA . ILE A 1 72 ? -4.105 4.352 8.852 1 98.31 72 ILE A CA 1
ATOM 540 C C . ILE A 1 72 ? -4.035 4.285 7.332 1 98.31 72 ILE A C 1
ATOM 542 O O . ILE A 1 72 ? -3.781 3.221 6.762 1 98.31 72 ILE A O 1
ATOM 546 N N . GLY A 1 73 ? -4.254 5.406 6.59 1 98.56 73 GLY A N 1
ATOM 547 C CA . GLY A 1 73 ? -4.078 5.477 5.148 1 98.56 73 GLY A CA 1
ATOM 548 C C . GLY A 1 73 ? -2.684 5.082 4.695 1 98.56 73 GLY A C 1
ATOM 549 O O . GLY A 1 73 ? -2.477 4.734 3.531 1 98.56 73 GLY A O 1
ATOM 550 N N . LEU A 1 74 ? -1.724 5.133 5.562 1 98.81 74 LEU A N 1
ATOM 551 C CA . LEU A 1 74 ? -0.356 4.715 5.273 1 98.81 74 LEU A CA 1
ATOM 552 C C . LEU A 1 74 ? -0.291 3.217 5 1 98.81 74 LEU A C 1
ATOM 554 O O . LEU A 1 74 ? 0.682 2.729 4.422 1 98.81 74 LEU A O 1
ATOM 558 N N . LEU A 1 75 ? -1.328 2.467 5.426 1 98.69 75 LEU A N 1
ATOM 559 C CA . LEU A 1 75 ? -1.356 1.013 5.305 1 98.69 75 LEU A CA 1
ATOM 560 C C . LEU A 1 75 ? -2.467 0.571 4.355 1 98.69 75 LEU A C 1
ATOM 562 O O . LEU A 1 75 ? -2.791 -0.617 4.285 1 98.69 75 LEU A O 1
ATOM 566 N N . LEU A 1 76 ? -3.174 1.569 3.693 1 98.5 76 LEU A N 1
ATOM 567 C CA . LEU A 1 76 ? -4.262 1.316 2.752 1 98.5 76 LEU A CA 1
ATOM 568 C C . LEU A 1 76 ? -3.836 1.653 1.327 1 98.5 76 LEU A C 1
ATOM 570 O O . LEU A 1 76 ? -2.959 2.494 1.118 1 98.5 76 LEU A O 1
ATOM 574 N N . PRO A 1 77 ? -4.387 0.989 0.335 1 98.5 77 PRO A N 1
ATOM 575 C CA . PRO A 1 77 ? -5.465 -0.001 0.339 1 98.5 77 PRO A CA 1
ATOM 576 C C . PRO A 1 77 ? -4.965 -1.417 0.616 1 98.5 77 PRO A C 1
ATOM 578 O O . PRO A 1 77 ? -3.768 -1.622 0.833 1 98.5 77 PRO A O 1
ATOM 581 N N . CYS A 1 78 ? -5.891 -2.348 0.71 1 98.69 78 CYS A N 1
ATOM 582 C CA . CYS A 1 78 ? -5.523 -3.758 0.777 1 98.69 78 CYS A CA 1
ATOM 583 C C . CYS A 1 78 ? -5 -4.25 -0.567 1 98.69 78 CYS A C 1
ATOM 585 O O . CYS A 1 78 ? -5.75 -4.32 -1.542 1 98.69 78 CYS A O 1
ATOM 587 N N . ASN A 1 79 ? -3.775 -4.672 -0.596 1 98.88 79 ASN A N 1
ATOM 588 C CA . ASN A 1 79 ? -3.156 -5.039 -1.864 1 98.88 79 ASN A CA 1
ATOM 589 C C . ASN A 1 79 ? -3.414 -6.5 -2.211 1 98.88 79 ASN A C 1
ATOM 591 O O . ASN A 1 79 ? -3.4 -7.363 -1.332 1 98.88 79 ASN A O 1
ATOM 595 N N . VAL A 1 80 ? -3.592 -6.73 -3.473 1 98.94 80 VAL A N 1
ATOM 596 C CA . VAL A 1 80 ? -3.619 -8.047 -4.105 1 98.94 80 VAL A CA 1
ATOM 597 C C . VAL A 1 80 ? -2.562 -8.109 -5.207 1 98.94 80 VAL A C 1
ATOM 599 O O . VAL A 1 80 ? -2.486 -7.219 -6.059 1 98.94 80 VAL A O 1
ATOM 602 N N . VAL A 1 81 ? -1.757 -9.117 -5.164 1 98.94 81 VAL A N 1
ATOM 603 C CA . VAL A 1 81 ? -0.741 -9.312 -6.191 1 98.94 81 VAL A CA 1
ATOM 604 C C . VAL A 1 81 ? -1.188 -10.414 -7.156 1 98.94 81 VAL A C 1
ATOM 606 O O . VAL A 1 81 ? -1.658 -11.469 -6.73 1 98.94 81 VAL A O 1
ATOM 609 N N . VAL A 1 82 ? -1.101 -10.125 -8.406 1 98.94 82 VAL A N 1
ATOM 610 C CA . VAL A 1 82 ? -1.308 -11.117 -9.461 1 98.94 82 VAL A CA 1
ATOM 611 C C . VAL A 1 82 ? -0.021 -11.289 -10.266 1 98.94 82 VAL A C 1
ATOM 613 O O . VAL A 1 82 ? 0.433 -10.359 -10.93 1 98.94 82 VAL A O 1
ATOM 616 N N . ARG A 1 83 ? 0.532 -12.477 -10.172 1 98.81 83 ARG A N 1
ATOM 617 C CA . ARG A 1 83 ? 1.825 -12.648 -10.828 1 98.81 83 ARG A CA 1
ATOM 618 C C . ARG A 1 83 ? 1.906 -14 -11.531 1 98.81 83 ARG A C 1
ATOM 620 O O . ARG A 1 83 ? 1.297 -14.977 -11.094 1 98.81 83 ARG A O 1
ATOM 627 N N . GLU A 1 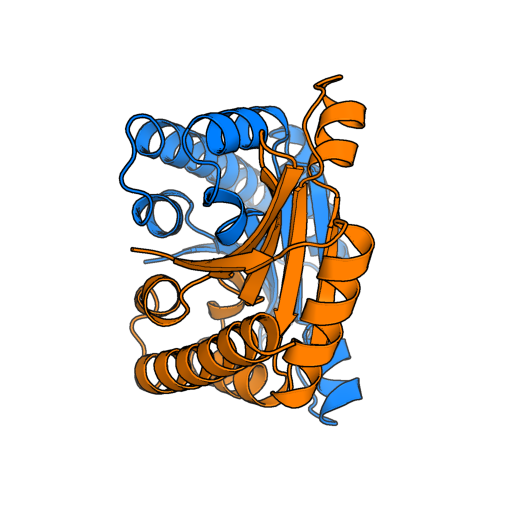84 ? 2.635 -14.008 -12.57 1 98.69 84 GLU A N 1
ATOM 628 C CA . GLU A 1 84 ? 2.906 -15.258 -13.281 1 98.69 84 GLU A CA 1
ATOM 629 C C . GLU A 1 84 ? 4.141 -15.953 -12.719 1 98.69 84 GLU A C 1
ATOM 631 O O . GLU A 1 84 ? 5.18 -15.328 -12.523 1 98.69 84 GLU A O 1
ATOM 636 N N . GLU A 1 85 ? 3.941 -17.25 -12.469 1 97.81 85 GLU A N 1
ATOM 637 C CA . GLU A 1 85 ? 5.039 -18.078 -11.977 1 97.81 85 GLU A CA 1
ATOM 638 C C . GLU A 1 85 ? 5.871 -18.625 -13.133 1 97.81 85 GLU A C 1
ATOM 640 O O . GLU A 1 85 ? 5.469 -18.531 -14.297 1 97.81 85 GLU A O 1
ATOM 645 N N . ALA A 1 86 ? 6.996 -19.219 -12.789 1 95.44 86 ALA A N 1
ATOM 646 C CA . ALA A 1 86 ? 7.906 -19.75 -13.797 1 95.44 86 ALA A CA 1
ATOM 647 C C . ALA A 1 86 ? 7.238 -20.859 -14.602 1 95.44 86 ALA A C 1
ATOM 649 O O . ALA A 1 86 ? 7.512 -21.031 -15.797 1 95.44 86 ALA A O 1
ATOM 650 N N . ASN A 1 87 ? 6.352 -21.547 -14 1 95.44 87 ASN A N 1
ATOM 651 C CA . ASN A 1 87 ? 5.703 -22.672 -14.664 1 95.44 87 ASN A CA 1
ATOM 652 C C . ASN A 1 87 ? 4.477 -22.234 -15.461 1 95.44 87 ASN A C 1
ATOM 654 O O . ASN A 1 87 ? 3.758 -23.062 -16.016 1 95.44 87 ASN A O 1
ATOM 658 N N . GLY A 1 88 ? 4.156 -20.938 -15.453 1 94.75 88 GLY A N 1
ATOM 659 C CA . GLY A 1 88 ? 3.062 -20.406 -16.25 1 94.75 88 GLY A CA 1
ATOM 660 C C . GLY A 1 88 ? 1.784 -20.219 -15.453 1 94.75 88 GLY A C 1
ATOM 661 O O . GLY A 1 88 ? 0.848 -19.562 -15.914 1 94.75 88 GLY A O 1
ATOM 662 N N . GLU A 1 89 ? 1.759 -20.797 -14.305 1 96.56 89 GLU A N 1
ATOM 663 C CA . GLU A 1 89 ? 0.596 -20.578 -13.445 1 96.56 89 GLU A CA 1
ATOM 664 C C . GLU A 1 89 ? 0.564 -19.156 -12.906 1 96.56 89 GLU A C 1
ATOM 666 O O . GLU A 1 89 ? 1.583 -18.469 -12.906 1 96.56 89 GLU A O 1
ATOM 671 N N . VAL A 1 90 ? -0.637 -18.766 -12.562 1 98.56 90 VAL A N 1
ATOM 672 C CA . VAL A 1 90 ? -0.795 -17.438 -11.984 1 98.56 90 VAL A CA 1
ATOM 673 C C . VAL A 1 90 ? -1.048 -17.562 -10.484 1 98.56 90 VAL A C 1
ATOM 675 O O . VAL A 1 90 ? -1.897 -18.344 -10.047 1 98.56 90 VAL A O 1
ATOM 678 N N . THR A 1 91 ? -0.262 -16.844 -9.711 1 98.69 91 THR A N 1
ATOM 679 C CA . THR A 1 91 ? -0.487 -16.734 -8.273 1 98.69 91 THR A CA 1
ATOM 680 C C . THR A 1 91 ? -1.187 -15.422 -7.938 1 98.69 91 THR A C 1
ATOM 682 O O . THR A 1 91 ? -0.778 -14.359 -8.406 1 98.69 91 THR A O 1
ATOM 685 N N . VAL A 1 92 ? -2.297 -15.539 -7.207 1 98.88 92 VAL A N 1
ATOM 686 C CA . VAL A 1 92 ? -2.98 -14.383 -6.633 1 98.88 92 VAL A CA 1
ATOM 687 C C . VAL A 1 92 ? -2.721 -14.328 -5.129 1 98.88 92 VAL A C 1
ATOM 689 O O . VAL A 1 92 ? -3.152 -15.211 -4.383 1 98.88 92 VAL A O 1
ATOM 692 N N . GLY A 1 93 ? -1.986 -13.32 -4.703 1 98.88 93 GLY A N 1
ATOM 693 C CA . GLY A 1 93 ? -1.689 -13.117 -3.295 1 98.88 93 GLY A CA 1
ATOM 694 C C . GLY A 1 93 ? -2.49 -11.992 -2.67 1 98.88 93 GLY A C 1
ATOM 695 O O . GLY A 1 93 ? -2.762 -10.984 -3.322 1 98.88 93 GLY A O 1
ATOM 696 N N . PHE A 1 94 ? -2.82 -12.156 -1.404 1 98.94 94 PHE A N 1
ATOM 697 C CA . PHE A 1 94 ? -3.557 -11.164 -0.624 1 98.94 94 PHE A CA 1
ATOM 698 C C . PHE A 1 94 ? -2.748 -10.727 0.589 1 98.94 94 PHE A C 1
ATOM 700 O O . PHE A 1 94 ? -2.254 -11.555 1.353 1 98.94 94 PHE A O 1
ATOM 707 N N . MET A 1 95 ? -2.627 -9.406 0.712 1 98.88 95 MET A N 1
ATOM 708 C CA . MET A 1 95 ? -2.047 -8.906 1.954 1 98.88 95 MET A CA 1
ATOM 709 C C . MET A 1 95 ? -2.846 -9.383 3.162 1 98.88 95 MET A C 1
ATOM 711 O O . MET A 1 95 ? -4.078 -9.383 3.139 1 98.88 95 MET A O 1
ATOM 715 N N . ASP A 1 96 ? -2.203 -9.867 4.199 1 98.56 96 ASP A N 1
ATOM 716 C CA . ASP A 1 96 ? -2.893 -10.234 5.43 1 98.56 96 ASP A CA 1
ATOM 717 C C . ASP A 1 96 ? -3.215 -9 6.27 1 98.56 96 ASP A C 1
ATOM 719 O O . ASP A 1 96 ? -2.336 -8.453 6.938 1 98.56 96 ASP A O 1
ATOM 723 N N . PRO A 1 97 ? -4.5 -8.633 6.316 1 98.31 97 PRO A N 1
ATOM 724 C CA . PRO A 1 97 ? -4.852 -7.41 7.043 1 98.31 97 PRO A CA 1
ATOM 725 C C . PRO A 1 97 ? -4.527 -7.492 8.531 1 98.31 97 PRO A C 1
ATOM 727 O O . PRO A 1 97 ? -4.234 -6.473 9.164 1 98.31 97 PRO A O 1
ATOM 730 N N . VAL A 1 98 ? -4.547 -8.633 9.125 1 97.44 98 VAL A N 1
ATOM 731 C CA . VAL A 1 98 ? -4.262 -8.797 10.547 1 97.44 98 VAL A CA 1
ATOM 732 C C . VAL A 1 98 ? -2.791 -8.477 10.82 1 97.44 98 VAL A C 1
ATOM 734 O O . VAL A 1 98 ? -2.463 -7.82 11.805 1 97.44 98 VAL A O 1
ATOM 737 N N . ALA A 1 99 ? -1.918 -8.922 9.953 1 97.06 99 ALA A N 1
ATOM 738 C CA . ALA A 1 99 ? -0.491 -8.656 10.109 1 97.06 99 ALA A CA 1
ATOM 739 C C . ALA A 1 99 ? -0.19 -7.168 9.938 1 97.06 99 ALA A C 1
ATOM 741 O O . ALA A 1 99 ? 0.521 -6.574 10.75 1 97.06 99 ALA A O 1
ATOM 742 N N . VAL A 1 100 ? -0.748 -6.52 8.867 1 97.75 100 VAL A N 1
ATOM 743 C CA . VAL A 1 100 ? -0.388 -5.152 8.508 1 97.75 100 VAL A CA 1
ATOM 744 C C . VAL A 1 100 ? -1.085 -4.168 9.445 1 97.75 100 VAL A C 1
ATOM 746 O O . VAL A 1 100 ? -0.44 -3.295 10.031 1 97.75 100 VAL A O 1
ATOM 749 N N . LEU A 1 101 ? -2.396 -4.367 9.648 1 97 101 LEU A N 1
ATOM 750 C CA . LEU A 1 101 ? -3.135 -3.436 10.492 1 97 101 LEU A CA 1
ATOM 751 C C . LEU A 1 101 ? -2.828 -3.676 11.969 1 97 101 LEU A C 1
ATOM 753 O O . LEU A 1 101 ? -3.121 -2.826 12.812 1 97 101 LEU A O 1
ATOM 757 N N . GLY A 1 102 ? -2.219 -4.809 12.258 1 94.44 102 GLY A N 1
ATOM 758 C CA . GLY A 1 102 ? -1.753 -5.078 13.609 1 94.44 102 GLY A CA 1
ATOM 759 C C . GLY A 1 102 ? -0.686 -4.105 14.078 1 94.44 102 GLY A C 1
ATOM 760 O O . GLY A 1 102 ? -0.413 -4 15.273 1 94.44 102 GLY A O 1
ATOM 761 N N . LEU A 1 103 ? -0.109 -3.389 13.148 1 95.62 103 LEU A N 1
ATOM 762 C CA . LEU A 1 103 ? 0.883 -2.367 13.469 1 95.62 103 LEU A CA 1
ATOM 763 C C . LEU A 1 103 ? 0.228 -1.16 14.125 1 95.62 103 LEU A C 1
ATOM 765 O O . LEU A 1 103 ? 0.913 -0.329 14.727 1 95.62 103 LEU A O 1
ATOM 769 N N . VAL A 1 104 ? -1.124 -1.062 13.898 1 94.88 104 VAL A N 1
ATOM 770 C CA . VAL A 1 104 ? -1.889 0.051 14.453 1 94.88 104 VAL A CA 1
ATOM 771 C C . VAL A 1 104 ? -2.33 -0.283 15.875 1 94.88 104 VAL A C 1
ATOM 773 O O . VAL A 1 104 ? -3.012 -1.285 16.109 1 94.88 104 VAL A O 1
ATOM 776 N N . GLU A 1 105 ? -1.895 0.389 16.859 1 89.12 105 GLU A N 1
ATOM 777 C CA . GLU A 1 105 ? -2.246 0.172 18.266 1 89.12 105 GLU A CA 1
ATOM 778 C C . GLU A 1 105 ? -3.48 0.981 18.656 1 89.12 105 GLU A C 1
ATOM 780 O O . GLU A 1 105 ? -3.398 1.882 19.484 1 89.12 105 GLU A O 1
ATOM 785 N N . GLN A 1 106 ? -4.566 0.755 18.109 1 90.81 106 GLN A N 1
ATOM 786 C CA . GLN A 1 106 ? -5.832 1.418 18.406 1 90.81 106 GLN A CA 1
ATOM 787 C C . GLN A 1 106 ? -6.949 0.4 18.609 1 90.81 106 GLN A C 1
ATOM 789 O O . GLN A 1 106 ? -7.004 -0.623 17.938 1 90.81 106 GLN A O 1
ATOM 794 N N . GLU A 1 107 ? -7.68 0.835 19.516 1 86.94 107 GLU A N 1
ATOM 795 C CA . GLU A 1 107 ? -8.828 -0.015 19.797 1 86.94 107 GLU A CA 1
ATOM 796 C C . GLU A 1 107 ? -9.734 -0.155 18.578 1 86.94 107 GLU A C 1
ATOM 798 O O . GLU A 1 107 ? -9.953 0.813 17.844 1 86.94 107 GLU A O 1
ATOM 803 N N . GLY A 1 108 ? -10.203 -1.29 18.281 1 90.06 108 GLY A N 1
ATOM 804 C CA . GLY A 1 108 ? -11.156 -1.511 17.203 1 90.06 108 GLY A CA 1
ATOM 805 C C . GLY A 1 108 ? -10.5 -1.921 15.898 1 90.06 108 GLY A C 1
ATOM 806 O O . GLY A 1 108 ? -11.141 -2.52 15.031 1 90.06 108 GLY A O 1
ATOM 807 N N . VAL A 1 109 ? -9.242 -1.53 15.789 1 94.88 109 VAL A N 1
ATOM 808 C CA . VAL A 1 109 ? -8.562 -1.813 14.531 1 94.88 109 VAL A CA 1
ATOM 809 C C . VAL A 1 109 ? -8.367 -3.32 14.375 1 94.88 109 VAL A C 1
ATOM 811 O O . VAL A 1 109 ? -8.453 -3.854 13.266 1 94.88 109 VAL A O 1
ATOM 814 N N . ALA A 1 110 ? -8.156 -3.961 15.469 1 94.44 110 ALA A N 1
ATOM 815 C CA . ALA A 1 110 ? -7.984 -5.41 15.414 1 94.44 110 ALA A CA 1
ATOM 816 C C . ALA A 1 110 ? -9.234 -6.094 14.883 1 94.44 110 ALA A C 1
ATOM 818 O O . ALA A 1 110 ? -9.148 -7.031 14.078 1 94.44 110 ALA A O 1
ATOM 819 N N . GLY A 1 111 ? -10.383 -5.734 15.422 1 96.44 111 GLY A N 1
ATOM 820 C CA . GLY A 1 111 ? -11.641 -6.273 14.922 1 96.44 111 GLY A CA 1
ATOM 821 C C . GLY A 1 111 ? -11.859 -6.012 13.445 1 96.44 111 GLY A C 1
ATOM 822 O O . GLY A 1 111 ? -12.312 -6.891 12.711 1 96.44 111 GLY A O 1
ATOM 823 N N . LEU A 1 112 ? -11.562 -4.816 13.031 1 97.38 112 LEU A N 1
ATOM 824 C CA . LEU A 1 112 ? -11.672 -4.438 11.625 1 97.38 112 LEU A CA 1
ATOM 825 C C . LEU A 1 112 ? -10.742 -5.285 10.758 1 97.38 112 LEU A C 1
ATOM 827 O O . LEU A 1 112 ? -11.148 -5.754 9.695 1 97.38 112 LEU A O 1
ATOM 831 N N . ALA A 1 113 ? -9.523 -5.473 11.258 1 97.88 113 ALA A N 1
ATOM 832 C CA . ALA A 1 113 ? -8.547 -6.273 10.531 1 97.88 113 ALA A CA 1
ATOM 833 C C . ALA A 1 113 ? -9.047 -7.699 10.32 1 97.88 113 ALA A C 1
ATOM 835 O O . ALA A 1 113 ? -8.891 -8.266 9.234 1 97.88 113 ALA A O 1
ATOM 836 N N . ASN A 1 114 ? -9.64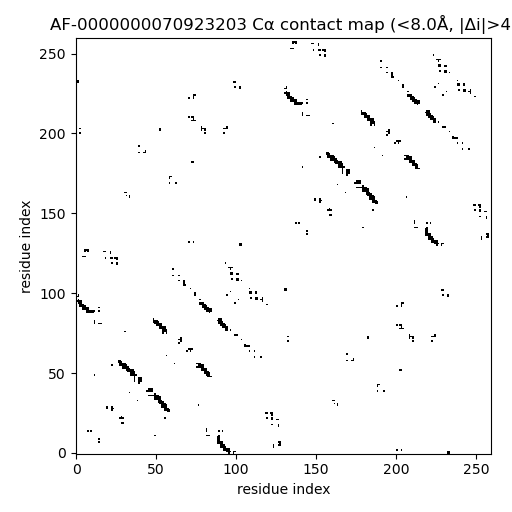8 -8.281 11.297 1 98.06 114 ASN A N 1
ATOM 837 C CA . ASN A 1 114 ? -10.188 -9.633 11.211 1 98.06 114 ASN A CA 1
ATOM 838 C C . ASN A 1 114 ? -11.344 -9.711 10.219 1 98.06 114 ASN A C 1
ATOM 840 O O . ASN A 1 114 ? -11.477 -10.695 9.492 1 98.06 114 ASN A O 1
ATOM 844 N N . GLU A 1 115 ? -12.148 -8.719 10.258 1 98.44 115 GLU A N 1
ATOM 845 C CA . GLU A 1 115 ? -13.25 -8.672 9.312 1 98.44 115 GLU A CA 1
ATOM 846 C C . GLU A 1 115 ? -12.742 -8.602 7.875 1 98.44 115 GLU A C 1
ATOM 848 O O . GLU A 1 115 ? -13.219 -9.336 7.004 1 98.44 115 GLU A O 1
ATOM 853 N N . VAL A 1 116 ? -11.812 -7.727 7.617 1 98.69 116 VAL A N 1
ATOM 854 C CA . VAL A 1 116 ? -11.234 -7.598 6.281 1 98.69 116 VAL A CA 1
ATOM 855 C C . VAL A 1 116 ? -10.602 -8.922 5.863 1 98.69 116 VAL A C 1
ATOM 857 O O . VAL A 1 116 ? -10.773 -9.375 4.73 1 98.69 116 VAL A O 1
ATOM 860 N N . ARG A 1 117 ? -9.883 -9.508 6.793 1 98.5 117 ARG A N 1
ATOM 861 C CA . ARG A 1 117 ? -9.227 -10.773 6.48 1 98.5 117 ARG A CA 1
ATOM 862 C C . ARG A 1 117 ? -10.258 -11.828 6.078 1 98.5 117 ARG A C 1
ATOM 864 O O . ARG A 1 117 ? -10.055 -12.562 5.105 1 98.5 117 ARG A O 1
ATOM 871 N N . SER A 1 118 ? -11.305 -11.945 6.836 1 98.75 118 SER A N 1
ATOM 872 C CA . SER A 1 118 ? -12.352 -12.93 6.551 1 98.75 118 SER A CA 1
ATOM 873 C C . SER A 1 118 ? -12.938 -12.719 5.16 1 98.75 118 SER A C 1
ATOM 875 O O . SER A 1 118 ? -13.164 -13.688 4.426 1 98.75 118 SER A O 1
ATOM 877 N N . ARG A 1 119 ? -13.133 -11.523 4.797 1 98.81 119 ARG A N 1
ATOM 878 C CA . ARG A 1 119 ? -13.695 -11.211 3.484 1 98.81 119 ARG A CA 1
ATOM 879 C C . ARG A 1 119 ? -12.711 -11.57 2.375 1 98.81 119 ARG A C 1
ATOM 881 O O . ARG A 1 119 ? -13.109 -12.109 1.341 1 98.81 119 ARG A O 1
ATOM 888 N N . LEU A 1 120 ? -11.445 -11.258 2.582 1 98.81 120 LEU A N 1
ATOM 889 C CA . LEU A 1 120 ? -10.445 -11.578 1.574 1 98.81 120 LEU A CA 1
ATOM 890 C C . LEU A 1 120 ? -10.266 -13.094 1.447 1 98.81 120 LEU A C 1
ATOM 892 O O . LEU A 1 120 ? -10 -13.602 0.355 1 98.81 120 LEU A O 1
ATOM 896 N N . GLU A 1 121 ? -10.406 -13.789 2.564 1 98.62 121 GLU A N 1
ATOM 897 C CA . GLU A 1 121 ? -10.359 -15.25 2.5 1 98.62 121 GLU A CA 1
ATOM 898 C C . GLU A 1 121 ? -11.523 -15.805 1.681 1 98.62 121 GLU A C 1
ATOM 900 O O . GLU A 1 121 ? -11.359 -16.781 0.946 1 98.62 121 GLU A O 1
ATOM 905 N N . ARG A 1 122 ? -12.695 -15.219 1.793 1 98.56 122 ARG A N 1
ATOM 906 C CA . ARG A 1 122 ? -13.828 -15.633 0.97 1 98.56 122 ARG A CA 1
ATOM 907 C C . ARG A 1 122 ? -13.562 -15.352 -0.505 1 98.56 122 ARG A C 1
ATOM 909 O O . ARG A 1 122 ? -13.938 -16.141 -1.372 1 98.56 122 ARG A O 1
ATOM 916 N N . VAL A 1 123 ? -12.93 -14.195 -0.801 1 98.81 123 VAL A N 1
ATOM 917 C CA . VAL A 1 123 ? -12.523 -13.891 -2.17 1 98.81 123 VAL A CA 1
ATOM 918 C C . VAL A 1 123 ? -11.602 -14.984 -2.693 1 98.81 123 VAL A C 1
ATOM 920 O O . VAL A 1 123 ? -11.805 -15.516 -3.789 1 98.81 123 VAL A O 1
ATOM 923 N N . ARG A 1 124 ? -10.555 -15.297 -1.857 1 98.69 124 ARG A N 1
ATOM 924 C CA . ARG A 1 124 ? -9.625 -16.359 -2.232 1 98.69 124 ARG A CA 1
ATOM 925 C C . ARG A 1 124 ? -10.359 -17.656 -2.529 1 98.69 124 ARG A C 1
ATOM 927 O O . ARG A 1 124 ? -10.07 -18.328 -3.521 1 98.69 124 ARG A O 1
ATOM 934 N N . ASP A 1 125 ? -11.359 -18.016 -1.672 1 98 125 ASP A N 1
ATOM 935 C CA . ASP A 1 125 ? -12.102 -19.266 -1.812 1 98 125 ASP A CA 1
ATOM 936 C C . ASP A 1 125 ? -12.945 -19.266 -3.086 1 98 125 ASP A C 1
ATOM 938 O O . ASP A 1 125 ? -13.109 -20.312 -3.723 1 98 125 ASP A O 1
ATOM 942 N N . LEU A 1 126 ? -13.477 -18.109 -3.506 1 97.5 126 LEU A N 1
ATOM 943 C CA . LEU A 1 126 ? -14.258 -17.969 -4.73 1 97.5 126 LEU A CA 1
ATOM 944 C C . LEU A 1 126 ? -13.391 -18.219 -5.961 1 97.5 126 LEU A C 1
ATOM 946 O O . LEU A 1 126 ? -13.875 -18.719 -6.977 1 97.5 126 LEU A O 1
ATOM 950 N N . LEU A 1 127 ? -12.117 -17.859 -5.863 1 97.75 127 LEU A N 1
ATOM 951 C CA . LEU A 1 127 ? -11.203 -18 -6.992 1 97.75 127 LEU A CA 1
ATOM 952 C C . LEU A 1 127 ? -10.812 -19.453 -7.211 1 97.75 127 LEU A C 1
ATOM 954 O O . LEU A 1 127 ? -10.391 -19.828 -8.305 1 97.75 127 LEU A O 1
ATOM 958 N N . THR A 1 128 ? -10.859 -20.25 -6.184 1 89.5 128 THR A N 1
ATOM 959 C CA . THR A 1 128 ? -10.547 -21.656 -6.277 1 89.5 128 THR A CA 1
ATOM 960 C C . THR A 1 128 ? -11.719 -22.438 -6.863 1 89.5 128 THR A C 1
ATOM 962 O O . THR A 1 128 ? -11.516 -23.484 -7.496 1 89.5 128 THR A O 1
ATOM 965 N N . SER A 1 129 ? -12.852 -21.953 -6.625 1 75.81 129 SER A N 1
ATOM 966 C CA . SER A 1 129 ? -14.055 -22.672 -7.047 1 75.81 129 SER A CA 1
ATOM 967 C C . SER A 1 129 ? -14.352 -22.422 -8.523 1 75.81 129 SER A C 1
ATOM 969 O O . SER A 1 129 ? -15.148 -23.156 -9.125 1 75.81 129 SER A O 1
ATOM 971 N N . VAL A 1 130 ? -13.805 -21.578 -9.031 1 60.78 130 VAL A N 1
ATOM 972 C CA . VAL A 1 130 ? -14.172 -21.281 -10.414 1 60.78 130 VAL A CA 1
ATOM 973 C C . VAL A 1 130 ? -13.195 -21.969 -11.359 1 60.78 130 VAL A C 1
ATOM 975 O O . VAL A 1 130 ? -12.023 -22.156 -11.023 1 60.78 130 VAL A O 1
ATOM 978 N N . MET B 1 1 ? 5.344 2.232 16.344 1 87.38 1 MET B N 1
ATOM 979 C CA . MET B 1 1 ? 5.039 3.33 15.438 1 87.38 1 MET B CA 1
ATOM 980 C C . MET B 1 1 ? 5.195 2.889 13.984 1 87.38 1 MET B C 1
ATOM 982 O O . MET B 1 1 ? 6.195 2.266 13.625 1 87.38 1 MET B O 1
ATOM 986 N N . TYR B 1 2 ? 4.152 3.176 13.07 1 97.19 2 TYR B N 1
ATOM 987 C CA . TYR B 1 2 ? 4.195 2.613 11.727 1 97.19 2 TYR B CA 1
ATOM 988 C C . TYR B 1 2 ? 4.293 3.715 10.68 1 97.19 2 TYR B C 1
ATOM 990 O O . TYR B 1 2 ? 4.086 3.469 9.484 1 97.19 2 TYR B O 1
ATOM 998 N N . GLY B 1 3 ? 4.527 4.973 11.164 1 98.12 3 GLY B N 1
ATOM 999 C CA . GLY B 1 3 ? 4.715 6.102 10.273 1 98.12 3 GLY B CA 1
ATOM 1000 C C . GLY B 1 3 ? 5.352 7.301 10.945 1 98.12 3 GLY B C 1
ATOM 1001 O O . GLY B 1 3 ? 5.527 7.309 12.172 1 98.12 3 GLY B O 1
ATOM 1002 N N . PHE B 1 4 ? 5.785 8.203 10.234 1 98.5 4 PHE B N 1
ATOM 1003 C CA . PHE B 1 4 ? 6.254 9.516 10.672 1 98.5 4 PHE B CA 1
ATOM 1004 C C . PHE B 1 4 ? 5.723 10.617 9.758 1 98.5 4 PHE B C 1
ATOM 1006 O O . PHE B 1 4 ? 5.188 10.328 8.68 1 98.5 4 PHE B O 1
ATOM 1013 N N . ASN B 1 5 ? 5.738 11.812 10.258 1 98.44 5 ASN B N 1
ATOM 1014 C CA . ASN B 1 5 ? 5.047 12.844 9.492 1 98.44 5 ASN B CA 1
ATOM 1015 C C . ASN B 1 5 ? 5.715 14.203 9.656 1 98.44 5 ASN B C 1
ATOM 1017 O O . ASN B 1 5 ? 6.648 14.352 10.445 1 98.44 5 ASN B O 1
ATOM 1021 N N . VAL B 1 6 ? 5.328 15.188 8.906 1 98.5 6 VAL B N 1
ATOM 1022 C CA . VAL B 1 6 ? 5.645 16.609 8.992 1 98.5 6 VAL B CA 1
ATOM 1023 C C . VAL B 1 6 ? 4.398 17.438 8.672 1 98.5 6 VAL B C 1
ATOM 1025 O O . VAL B 1 6 ? 3.494 16.953 7.977 1 98.5 6 VAL B O 1
ATOM 1028 N N . THR B 1 7 ? 4.352 18.562 9.219 1 97.94 7 THR B N 1
ATOM 1029 C CA . THR B 1 7 ? 3.254 19.469 8.922 1 97.94 7 THR B CA 1
ATOM 1030 C C . THR B 1 7 ? 3.732 20.641 8.062 1 97.94 7 THR B C 1
ATOM 1032 O O . THR B 1 7 ? 4.848 21.141 8.242 1 97.94 7 THR B O 1
ATOM 1035 N N . LEU B 1 8 ? 2.92 21 7.199 1 97.19 8 LEU B N 1
ATOM 1036 C CA . LEU B 1 8 ? 3.227 22.078 6.27 1 97.19 8 LEU B CA 1
ATOM 1037 C C . LEU B 1 8 ? 2.15 23.156 6.32 1 97.19 8 LEU B C 1
ATOM 1039 O O . LEU B 1 8 ? 0.976 22.859 6.551 1 97.19 8 LEU B O 1
ATOM 1043 N N . LYS B 1 9 ? 2.611 24.453 6.086 1 94.5 9 LYS B N 1
ATOM 1044 C CA . LYS B 1 9 ? 1.69 25.547 5.758 1 94.5 9 LYS B CA 1
ATOM 1045 C C . LYS B 1 9 ? 1.5 25.672 4.25 1 94.5 9 LYS B C 1
ATOM 1047 O O . LYS B 1 9 ? 2.184 26.453 3.596 1 94.5 9 LYS B O 1
ATOM 1052 N N . ALA B 1 10 ? 0.624 24.906 3.73 1 96.38 10 ALA B N 1
ATOM 1053 C CA . ALA B 1 10 ? 0.328 24.828 2.303 1 96.38 10 ALA B CA 1
ATOM 1054 C C . ALA B 1 10 ? -1.068 24.266 2.062 1 96.38 10 ALA B C 1
ATOM 1056 O O . ALA B 1 10 ? -1.699 23.734 2.984 1 96.38 10 ALA B O 1
ATOM 1057 N N . THR B 1 11 ? -1.583 24.547 0.881 1 97.31 11 THR B N 1
ATOM 1058 C CA . THR B 1 11 ? -2.787 23.828 0.475 1 97.31 11 THR B CA 1
ATOM 1059 C C . THR B 1 11 ? -2.467 22.375 0.136 1 97.31 11 THR B C 1
ATOM 1061 O O . THR B 1 11 ? -1.304 22.031 -0.082 1 97.31 11 THR B O 1
ATOM 1064 N N . VAL B 1 12 ? -3.43 21.547 0.122 1 98.44 12 VAL B N 1
ATOM 1065 C CA . VAL B 1 12 ? -3.23 20.125 -0.162 1 98.44 12 VAL B CA 1
ATOM 1066 C C . VAL B 1 12 ? -2.613 19.969 -1.549 1 98.44 12 VAL B C 1
ATOM 1068 O O . VAL B 1 12 ? -1.624 19.25 -1.712 1 98.44 12 VAL B O 1
ATOM 1071 N N . PRO B 1 13 ? -3.145 20.672 -2.602 1 98.38 13 PRO B N 1
ATOM 1072 C CA . PRO B 1 13 ? -2.51 20.531 -3.916 1 98.38 13 PRO B CA 1
ATOM 1073 C C . PRO B 1 13 ? -1.05 20.984 -3.916 1 98.38 13 PRO B C 1
ATOM 1075 O O . PRO B 1 13 ? -0.203 20.328 -4.535 1 98.38 13 PRO B O 1
ATOM 1078 N N . GLU B 1 14 ? -0.76 22.062 -3.246 1 98.12 14 GLU B N 1
ATOM 1079 C CA . GLU B 1 14 ? 0.622 22.516 -3.125 1 98.12 14 GLU B CA 1
ATOM 1080 C C . GLU B 1 14 ? 1.482 21.469 -2.41 1 98.12 14 GLU B C 1
ATOM 1082 O O . GLU B 1 14 ? 2.623 21.219 -2.807 1 98.12 14 GLU B O 1
ATOM 1087 N N . ALA B 1 15 ? 0.961 20.922 -1.325 1 98.62 15 ALA B N 1
ATOM 1088 C CA . ALA B 1 15 ? 1.688 19.906 -0.564 1 98.62 15 ALA B CA 1
ATOM 1089 C C . ALA B 1 15 ? 1.984 18.672 -1.426 1 98.62 15 ALA B C 1
ATOM 1091 O O . ALA B 1 15 ? 3.09 18.141 -1.38 1 98.62 15 ALA B O 1
ATOM 1092 N N . ILE B 1 16 ? 1.01 18.25 -2.191 1 98.81 16 ILE B N 1
ATOM 1093 C CA . ILE B 1 16 ? 1.199 17.094 -3.055 1 98.81 16 ILE B CA 1
ATOM 1094 C C . ILE B 1 16 ? 2.316 17.375 -4.055 1 98.81 16 ILE B C 1
ATOM 1096 O O . ILE B 1 16 ? 3.174 16.516 -4.293 1 98.81 16 ILE B O 1
ATOM 1100 N N . GLU B 1 17 ? 2.289 18.547 -4.613 1 98.62 17 GLU B N 1
ATOM 1101 C CA . GLU B 1 17 ? 3.344 18.922 -5.547 1 98.62 17 GLU B CA 1
ATOM 1102 C C . GLU B 1 17 ? 4.711 18.906 -4.867 1 98.62 17 GLU B C 1
ATOM 1104 O O . GLU B 1 17 ? 5.676 18.359 -5.406 1 98.62 17 GLU B O 1
ATOM 1109 N N . ARG B 1 18 ? 4.809 19.547 -3.705 1 98.5 18 ARG B N 1
ATOM 1110 C CA . ARG B 1 18 ? 6.062 19.625 -2.961 1 98.5 18 ARG B CA 1
ATOM 1111 C C . ARG B 1 18 ? 6.574 18.234 -2.607 1 98.5 18 ARG B C 1
ATOM 1113 O O . ARG B 1 18 ? 7.766 17.953 -2.75 1 98.5 18 ARG B O 1
ATOM 1120 N N . VAL B 1 19 ? 5.703 17.375 -2.121 1 98.81 19 VAL B N 1
ATOM 1121 C CA . VAL B 1 19 ? 6.086 16.031 -1.706 1 98.81 19 VAL B CA 1
ATOM 1122 C C . VAL B 1 19 ? 6.555 15.227 -2.918 1 98.81 19 VAL B C 1
ATOM 1124 O O . VAL B 1 19 ? 7.559 14.516 -2.846 1 98.81 19 VAL B O 1
ATOM 1127 N N . THR B 1 20 ? 5.77 15.352 -4.031 1 98.88 20 THR B N 1
ATOM 1128 C CA . THR B 1 20 ? 6.129 14.633 -5.25 1 98.88 20 THR B CA 1
ATOM 1129 C C . THR B 1 20 ? 7.52 15.039 -5.727 1 98.88 20 THR B C 1
ATOM 1131 O O . THR B 1 20 ? 8.328 14.18 -6.086 1 98.88 20 THR B O 1
ATOM 1134 N N . ASN B 1 21 ? 7.836 16.328 -5.695 1 98.69 21 ASN B N 1
ATOM 1135 C CA . ASN B 1 21 ? 9.148 16.828 -6.086 1 98.69 21 ASN B CA 1
ATOM 1136 C C . ASN B 1 21 ? 10.242 16.328 -5.133 1 98.69 21 ASN B C 1
ATOM 1138 O O . ASN B 1 21 ? 11.32 15.938 -5.57 1 98.69 21 ASN B O 1
ATOM 1142 N N . ALA B 1 22 ? 9.953 16.406 -3.846 1 98.75 22 ALA B N 1
ATOM 1143 C CA . ALA B 1 22 ? 10.922 15.961 -2.854 1 98.75 22 ALA B CA 1
ATOM 1144 C C . ALA B 1 22 ? 11.211 14.469 -3.01 1 98.75 22 ALA B C 1
ATOM 1146 O O . ALA B 1 22 ? 12.367 14.039 -2.908 1 98.75 22 ALA B O 1
ATOM 1147 N N . LEU B 1 23 ? 10.141 13.648 -3.209 1 98.88 23 LEU B N 1
ATOM 1148 C CA . LEU B 1 23 ? 10.305 12.219 -3.451 1 98.88 23 LEU B CA 1
ATOM 1149 C C . LEU B 1 23 ? 11.227 11.969 -4.641 1 98.88 23 LEU B C 1
ATOM 1151 O O . LEU B 1 23 ? 12.086 11.094 -4.586 1 98.88 23 LEU B O 1
ATOM 1155 N N . ALA B 1 24 ? 11.094 12.758 -5.676 1 98.75 24 ALA B N 1
ATOM 1156 C CA . ALA B 1 24 ? 11.867 12.586 -6.906 1 98.75 24 ALA B CA 1
ATOM 1157 C C . ALA B 1 24 ? 13.359 12.797 -6.648 1 98.75 24 ALA B C 1
ATOM 1159 O O . ALA B 1 24 ? 14.195 12.148 -7.266 1 98.75 24 ALA B O 1
ATOM 1160 N N . THR B 1 25 ? 13.719 13.711 -5.734 1 98.31 25 THR B N 1
ATOM 1161 C CA . THR B 1 25 ? 15.125 13.992 -5.438 1 98.31 25 THR B CA 1
ATOM 1162 C C . THR B 1 25 ? 15.789 12.781 -4.789 1 98.31 25 THR B C 1
ATOM 1164 O O . THR B 1 25 ? 17.016 12.648 -4.82 1 98.31 25 THR B O 1
ATOM 1167 N N . GLU B 1 26 ? 14.938 11.914 -4.199 1 98.62 26 GLU B N 1
ATOM 1168 C CA . GLU B 1 26 ? 15.461 10.727 -3.531 1 98.62 26 GLU B CA 1
ATOM 1169 C C . GLU B 1 26 ? 15.211 9.469 -4.359 1 98.62 26 GLU B C 1
ATOM 1171 O O . GLU B 1 26 ? 15.32 8.352 -3.854 1 98.62 26 GLU B O 1
ATOM 1176 N N . GLY B 1 27 ? 14.758 9.617 -5.637 1 98.5 27 GLY B N 1
ATOM 1177 C CA . GLY B 1 27 ? 14.656 8.516 -6.582 1 98.5 27 GLY B CA 1
ATOM 1178 C C . GLY B 1 27 ? 13.297 7.848 -6.57 1 98.5 27 GLY B C 1
ATOM 1179 O O . GLY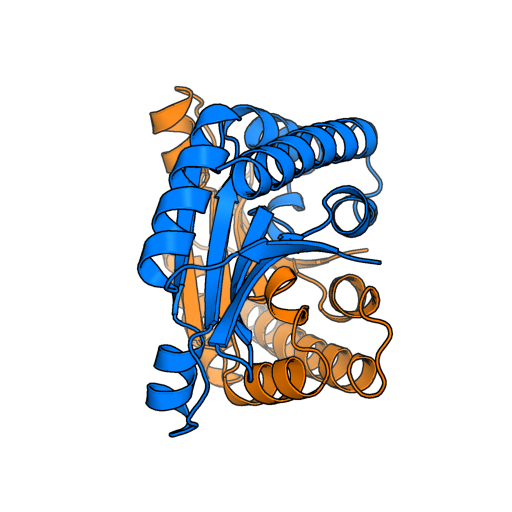 B 1 27 ? 13.102 6.805 -7.199 1 98.5 27 GLY B O 1
ATOM 1180 N N . PHE B 1 28 ? 12.383 8.453 -5.848 1 98.81 28 PHE B N 1
ATOM 1181 C CA . PHE B 1 28 ? 11.031 7.914 -5.832 1 98.81 28 PHE B CA 1
ATOM 1182 C C . PHE B 1 28 ? 10.164 8.602 -6.879 1 98.81 28 PHE B C 1
ATOM 1184 O O . PHE B 1 28 ? 10.273 9.805 -7.094 1 98.81 28 PHE B O 1
ATOM 1191 N N . GLY B 1 29 ? 9.305 7.867 -7.531 1 98.62 29 GLY B N 1
ATOM 1192 C CA . GLY B 1 29 ? 8.172 8.398 -8.273 1 98.62 29 GLY B CA 1
ATOM 1193 C C . GLY B 1 29 ? 6.832 8.055 -7.648 1 98.62 29 GLY B C 1
ATOM 1194 O O . GLY B 1 29 ? 6.719 7.078 -6.906 1 98.62 29 GLY B O 1
ATOM 1195 N N . VAL B 1 30 ? 5.875 8.859 -7.922 1 98.88 30 VAL B N 1
ATOM 1196 C CA . VAL B 1 30 ? 4.52 8.562 -7.477 1 98.88 30 VAL B CA 1
ATOM 1197 C C . VAL B 1 30 ? 3.807 7.707 -8.523 1 98.88 30 VAL B C 1
ATOM 1199 O O . VAL B 1 30 ? 3.547 8.164 -9.633 1 98.88 30 VAL B O 1
ATOM 1202 N N . LEU B 1 31 ? 3.455 6.496 -8.117 1 98.75 31 LEU B N 1
ATOM 1203 C CA . LEU B 1 31 ? 2.854 5.555 -9.055 1 98.75 31 LEU B CA 1
ATOM 1204 C C . LEU B 1 31 ? 1.333 5.656 -9.023 1 98.75 31 LEU B C 1
ATOM 1206 O O . LEU B 1 31 ? 0.669 5.383 -10.023 1 98.75 31 LEU B O 1
ATOM 1210 N N . THR B 1 32 ? 0.789 5.973 -7.871 1 98.75 32 THR B N 1
ATOM 1211 C CA . THR B 1 32 ? -0.657 6.043 -7.695 1 98.75 32 THR B CA 1
ATOM 1212 C C . THR B 1 32 ? -1.036 7.203 -6.777 1 98.75 32 THR B C 1
ATOM 1214 O O . THR B 1 32 ? -0.237 7.621 -5.938 1 98.75 32 THR B O 1
ATOM 1217 N N . GLU B 1 33 ? -2.145 7.727 -7.035 1 98.75 33 GLU B N 1
ATOM 1218 C CA . GLU B 1 33 ? -2.779 8.688 -6.137 1 98.75 33 GLU B CA 1
ATOM 1219 C C . GLU B 1 33 ? -4.246 8.336 -5.906 1 98.75 33 GLU B C 1
ATOM 1221 O O . GLU B 1 33 ? -4.988 8.086 -6.859 1 98.75 33 GLU B O 1
ATOM 1226 N N . ILE B 1 34 ? -4.609 8.273 -4.668 1 98.88 34 ILE B N 1
ATOM 1227 C CA . ILE B 1 34 ? -6.004 8.047 -4.305 1 98.88 34 ILE B CA 1
ATOM 1228 C C . ILE B 1 34 ? -6.551 9.273 -3.578 1 98.88 34 ILE B C 1
ATOM 1230 O O . ILE B 1 34 ? -6.035 9.664 -2.525 1 98.88 34 ILE B O 1
ATOM 1234 N N . ASP B 1 35 ? -7.547 9.922 -4.191 1 98.75 35 ASP B N 1
ATOM 1235 C CA . ASP B 1 35 ? -8.352 10.922 -3.486 1 98.75 35 ASP B CA 1
ATOM 1236 C C . ASP B 1 35 ? -9.359 10.25 -2.551 1 98.75 35 ASP B C 1
ATOM 1238 O O . ASP B 1 35 ? -10.5 10.008 -2.936 1 98.75 35 ASP B O 1
ATOM 1242 N N . VAL B 1 36 ? -8.938 9.984 -1.276 1 98.81 36 VAL B N 1
ATOM 1243 C CA . VAL B 1 36 ? -9.727 9.195 -0.332 1 98.81 36 VAL B CA 1
ATOM 1244 C C . VAL B 1 36 ? -11.031 9.922 -0.016 1 98.81 36 VAL B C 1
ATOM 1246 O O . VAL B 1 36 ? -12.102 9.312 -0.035 1 98.81 36 VAL B O 1
ATOM 1249 N N . ALA B 1 37 ? -10.953 11.195 0.273 1 98.56 37 ALA B N 1
ATOM 1250 C CA . ALA B 1 37 ? -12.141 11.977 0.6 1 98.56 37 ALA B CA 1
ATOM 1251 C C . ALA B 1 37 ? -13.141 11.961 -0.554 1 98.56 37 ALA B C 1
ATOM 1253 O O . ALA B 1 37 ? -14.336 11.734 -0.346 1 98.56 37 ALA B O 1
ATOM 1254 N N . GLY B 1 38 ? -12.633 12.266 -1.777 1 98.38 38 GLY B N 1
ATOM 1255 C CA . GLY B 1 38 ? -13.5 12.219 -2.943 1 98.38 38 GLY B CA 1
ATOM 1256 C C . GLY B 1 38 ? -14.141 10.867 -3.164 1 98.38 38 GLY B C 1
ATOM 1257 O O . GLY B 1 38 ? -15.312 10.773 -3.512 1 98.38 38 GLY B O 1
ATOM 1258 N N . THR B 1 39 ? -13.344 9.781 -2.953 1 98.5 39 THR B N 1
ATOM 1259 C CA . THR B 1 39 ? -13.836 8.43 -3.15 1 98.5 39 THR B CA 1
ATOM 1260 C C . THR B 1 39 ? -14.938 8.102 -2.143 1 98.5 39 THR B C 1
ATOM 1262 O O . THR B 1 39 ? -15.977 7.547 -2.506 1 98.5 39 THR B O 1
ATOM 1265 N N . LEU B 1 40 ? -14.758 8.398 -0.87 1 98.5 40 LEU B N 1
ATOM 1266 C CA . LEU B 1 40 ? -15.742 8.117 0.168 1 98.5 40 LEU B CA 1
ATOM 1267 C C . LEU B 1 40 ? -17.016 8.938 -0.058 1 98.5 40 LEU B C 1
ATOM 1269 O O . LEU B 1 40 ? -18.125 8.461 0.208 1 98.5 40 LEU B O 1
ATOM 1273 N N . LYS B 1 41 ? -16.859 10.164 -0.523 1 98.62 41 LYS B N 1
ATOM 1274 C CA . LYS B 1 41 ? -18.031 10.969 -0.87 1 98.62 41 LYS B CA 1
ATOM 1275 C C . LYS B 1 41 ? -18.844 10.305 -1.973 1 98.62 41 LYS B C 1
ATOM 1277 O O . LYS B 1 41 ? -20.062 10.188 -1.856 1 98.62 41 LYS B O 1
ATOM 1282 N N . LYS B 1 42 ? -18.219 9.898 -3.01 1 98.19 42 LYS B N 1
ATOM 1283 C CA . LYS B 1 42 ? -18.875 9.289 -4.168 1 98.19 42 LYS B CA 1
ATOM 1284 C C . LYS B 1 42 ? -19.562 7.984 -3.787 1 98.19 42 LYS B C 1
ATOM 1286 O O . LYS B 1 42 ? -20.672 7.715 -4.234 1 98.19 42 LYS B O 1
ATOM 1291 N N . LYS B 1 43 ? -18.906 7.191 -2.906 1 97.75 43 LYS B N 1
ATOM 1292 C CA . LYS B 1 43 ? -19.359 5.824 -2.662 1 97.75 43 LYS B CA 1
ATOM 1293 C C . LYS B 1 43 ? -20.328 5.766 -1.482 1 97.75 43 LYS B C 1
ATOM 1295 O O . LYS B 1 43 ? -21.203 4.898 -1.433 1 97.75 43 LYS B O 1
ATOM 1300 N N . LEU B 1 44 ? -20.109 6.688 -0.539 1 98.25 44 LEU B N 1
ATOM 1301 C CA . LEU B 1 44 ? -20.875 6.582 0.703 1 98.25 44 LEU B CA 1
ATOM 1302 C C . LEU B 1 44 ? -21.562 7.902 1.028 1 98.25 44 LEU B C 1
ATOM 1304 O O . LEU B 1 44 ? -22.281 8 2.021 1 98.25 44 LEU B O 1
ATOM 1308 N N . ASP B 1 45 ? -21.344 8.953 0.321 1 98.31 45 ASP B N 1
ATOM 1309 C CA . ASP B 1 45 ? -21.844 10.305 0.565 1 98.31 45 ASP B CA 1
ATOM 1310 C C . ASP B 1 45 ? -21.328 10.852 1.891 1 98.31 45 ASP B C 1
ATOM 1312 O O . ASP B 1 45 ? -22.047 11.555 2.604 1 98.31 45 ASP B O 1
ATOM 1316 N N . LEU B 1 46 ? -20.125 10.438 2.189 1 98 46 LEU B N 1
ATOM 1317 C CA . LEU B 1 46 ? -19.453 10.914 3.395 1 98 46 LEU B CA 1
ATOM 1318 C C . LEU B 1 46 ? -18.531 12.094 3.08 1 98 46 LEU B C 1
ATOM 1320 O O . LEU B 1 46 ? -17.688 12 2.186 1 98 46 LEU B O 1
ATOM 1324 N N . GLU B 1 47 ? -18.734 13.141 3.82 1 97.5 47 GLU B N 1
ATOM 1325 C CA . GLU B 1 47 ? -17.875 14.312 3.66 1 97.5 47 GLU B CA 1
ATOM 1326 C C . GLU B 1 47 ? -16.688 14.266 4.617 1 97.5 47 GLU B C 1
ATOM 1328 O O . GLU B 1 47 ? -16.859 14.078 5.82 1 97.5 47 GLU B O 1
ATOM 1333 N N . ARG B 1 48 ? -15.547 14.438 4.004 1 97.69 48 ARG B N 1
ATOM 1334 C CA . ARG B 1 48 ? -14.297 14.484 4.766 1 97.69 48 ARG B CA 1
ATOM 1335 C C . ARG B 1 48 ? -13.391 15.594 4.266 1 97.69 48 ARG B C 1
ATOM 1337 O O . ARG B 1 48 ? -13.516 16.047 3.121 1 97.69 48 ARG B O 1
ATOM 1344 N N . ARG B 1 49 ? -12.562 16.062 5.18 1 98.25 49 ARG B N 1
ATOM 1345 C CA . ARG B 1 49 ? -11.492 16.953 4.742 1 98.25 49 ARG B CA 1
ATOM 1346 C C . ARG B 1 49 ? -10.594 16.266 3.719 1 98.25 49 ARG B C 1
ATOM 1348 O O . ARG B 1 49 ? -10.5 15.039 3.689 1 98.25 49 ARG B O 1
ATOM 1355 N N . PRO B 1 50 ? -9.922 17.047 2.906 1 98.75 50 PRO B N 1
ATOM 1356 C CA . PRO B 1 50 ? -9.031 16.484 1.894 1 98.75 50 PRO B CA 1
ATOM 1357 C C . PRO B 1 50 ? -8.062 15.445 2.475 1 98.75 50 PRO B C 1
ATOM 1359 O O . PRO B 1 50 ? -7.426 15.703 3.496 1 98.75 50 PRO B O 1
ATOM 1362 N N . TYR B 1 51 ? -7.965 14.328 1.858 1 98.88 51 TYR B N 1
ATOM 1363 C CA . TYR B 1 51 ? -7.18 13.164 2.264 1 98.88 51 TYR B CA 1
ATOM 1364 C C . TYR B 1 51 ? -6.738 12.359 1.051 1 98.88 51 TYR B C 1
ATOM 1366 O O . TYR B 1 51 ? -7.566 11.75 0.367 1 98.88 51 TYR B O 1
ATOM 1374 N N . HIS B 1 52 ? -5.418 12.367 0.786 1 98.94 52 HIS B N 1
ATOM 1375 C CA . HIS B 1 52 ? -4.867 11.672 -0.368 1 98.94 52 HIS B CA 1
ATOM 1376 C C . HIS B 1 52 ? -3.809 10.656 0.056 1 98.94 52 HIS B C 1
ATOM 1378 O O . HIS B 1 52 ? -3.055 10.898 1.001 1 98.94 52 HIS B O 1
ATOM 1384 N N . ILE B 1 53 ? -3.799 9.562 -0.609 1 98.94 53 ILE B N 1
ATOM 1385 C CA . ILE B 1 53 ? -2.729 8.578 -0.478 1 98.94 53 ILE B CA 1
ATOM 1386 C C . ILE B 1 53 ? -1.901 8.539 -1.76 1 98.94 53 ILE B C 1
ATOM 1388 O O . ILE B 1 53 ? -2.438 8.305 -2.846 1 98.94 53 ILE B O 1
ATOM 1392 N N . LEU B 1 54 ? -0.683 8.789 -1.669 1 98.94 54 LEU B N 1
ATOM 1393 C CA . LEU B 1 54 ? 0.275 8.641 -2.76 1 98.94 54 LEU B CA 1
ATOM 1394 C C . LEU B 1 54 ? 1.074 7.348 -2.609 1 98.94 54 LEU B C 1
ATOM 1396 O O . LEU B 1 54 ? 1.65 7.09 -1.55 1 98.94 54 LEU B O 1
ATOM 1400 N N . GLY B 1 55 ? 1.041 6.516 -3.635 1 98.88 55 GLY B N 1
ATOM 1401 C CA . GLY B 1 55 ? 1.945 5.379 -3.684 1 98.88 55 GLY B CA 1
ATOM 1402 C C . GLY B 1 55 ? 3.277 5.703 -4.332 1 98.88 55 GLY B C 1
ATOM 1403 O O . GLY B 1 55 ? 3.352 5.887 -5.551 1 98.88 55 GLY B O 1
ATOM 1404 N N . ALA B 1 56 ? 4.305 5.758 -3.549 1 98.88 56 ALA B N 1
ATOM 1405 C CA . ALA B 1 56 ? 5.625 6.148 -4.035 1 98.88 56 ALA B CA 1
ATOM 1406 C C . ALA B 1 56 ? 6.555 4.945 -4.141 1 98.88 56 ALA B C 1
ATOM 1408 O O . ALA B 1 56 ? 6.531 4.059 -3.285 1 98.88 56 ALA B O 1
ATOM 1409 N N . CYS B 1 57 ? 7.402 4.98 -5.152 1 98.62 57 CYS B N 1
ATOM 1410 C CA . CYS B 1 57 ? 8.266 3.826 -5.348 1 98.62 57 CYS B CA 1
ATOM 1411 C C . CYS B 1 57 ? 9.625 4.25 -5.895 1 98.62 57 CYS B C 1
ATOM 1413 O O . CYS B 1 57 ? 9.719 5.176 -6.703 1 98.62 57 CYS B O 1
ATOM 1415 N N . ASN B 1 58 ? 10.656 3.705 -5.387 1 98.69 58 ASN B N 1
ATOM 1416 C CA . ASN B 1 58 ? 11.984 3.686 -5.988 1 98.69 58 ASN B CA 1
ATOM 1417 C C . ASN B 1 58 ? 12.211 2.414 -6.801 1 98.69 58 ASN B C 1
ATOM 1419 O O . ASN B 1 58 ? 12.391 1.334 -6.234 1 98.69 58 ASN B O 1
ATOM 1423 N N . PRO B 1 59 ? 12.305 2.551 -8.141 1 98.44 59 PRO B N 1
ATOM 1424 C CA . PRO B 1 59 ? 12.32 1.352 -8.984 1 98.44 59 PRO B CA 1
ATOM 1425 C C . PRO B 1 59 ? 13.492 0.421 -8.664 1 98.44 59 PRO B C 1
ATOM 1427 O O . PRO B 1 59 ? 13.32 -0.801 -8.641 1 98.44 59 PRO B O 1
ATOM 1430 N N . LYS B 1 60 ? 14.648 0.899 -8.414 1 98.44 60 LYS B N 1
ATOM 1431 C CA . LYS B 1 60 ? 15.812 0.072 -8.109 1 98.44 60 LYS B CA 1
ATOM 1432 C C . LYS B 1 60 ? 15.617 -0.695 -6.805 1 98.44 60 LYS B C 1
ATOM 1434 O O . LYS B 1 60 ? 15.906 -1.891 -6.73 1 98.44 60 LYS B O 1
ATOM 1439 N N . LEU B 1 61 ? 15.18 0.009 -5.809 1 98.25 61 LEU B N 1
ATOM 1440 C CA . LEU B 1 61 ? 14.961 -0.625 -4.512 1 98.25 61 LEU B CA 1
ATOM 1441 C C . LEU B 1 61 ? 13.805 -1.611 -4.574 1 98.25 61 LEU B C 1
ATOM 1443 O O . LEU B 1 61 ? 13.844 -2.668 -3.938 1 98.25 61 LEU B O 1
ATOM 1447 N N . ALA B 1 62 ? 12.773 -1.253 -5.328 1 98 62 ALA B N 1
ATOM 1448 C CA . ALA B 1 62 ? 11.648 -2.166 -5.516 1 98 62 ALA B CA 1
ATOM 1449 C C . ALA B 1 62 ? 12.094 -3.457 -6.195 1 98 62 ALA B C 1
ATOM 1451 O O . ALA B 1 62 ? 11.672 -4.551 -5.809 1 98 62 ALA B O 1
ATOM 1452 N N . ALA B 1 63 ? 12.938 -3.328 -7.242 1 98.06 63 ALA B N 1
ATOM 1453 C CA . ALA B 1 63 ? 13.461 -4.508 -7.926 1 98.06 63 ALA B CA 1
ATOM 1454 C C . ALA B 1 63 ? 14.234 -5.402 -6.961 1 98.06 63 ALA B C 1
ATOM 1456 O O . ALA B 1 63 ? 14.078 -6.625 -6.977 1 98.06 63 ALA B O 1
ATOM 1457 N N . GLN B 1 64 ? 15.047 -4.781 -6.141 1 97.31 64 GLN B N 1
ATOM 1458 C CA . GLN B 1 64 ? 15.812 -5.523 -5.145 1 97.31 64 GLN B CA 1
ATOM 1459 C C . GLN B 1 64 ? 14.891 -6.234 -4.16 1 97.31 64 GLN B C 1
ATOM 1461 O O . GLN B 1 64 ? 15.133 -7.383 -3.787 1 97.31 64 GLN B O 1
ATOM 1466 N N . ALA B 1 65 ? 13.875 -5.555 -3.695 1 97.56 65 ALA B N 1
ATOM 1467 C CA . ALA B 1 65 ? 12.914 -6.137 -2.762 1 97.56 65 ALA B CA 1
ATOM 1468 C C . ALA B 1 65 ? 12.203 -7.34 -3.377 1 97.56 65 ALA B C 1
ATOM 1470 O O . ALA B 1 65 ? 12.062 -8.383 -2.729 1 97.56 65 ALA B O 1
ATOM 1471 N N . LEU B 1 66 ? 11.781 -7.188 -4.629 1 97.31 66 LEU B N 1
ATOM 1472 C CA . LEU B 1 66 ? 11.055 -8.25 -5.316 1 97.31 66 LEU B CA 1
ATOM 1473 C C . LEU B 1 66 ? 11.961 -9.461 -5.543 1 97.31 66 LEU B C 1
ATOM 1475 O O . LEU B 1 66 ? 11.484 -10.602 -5.543 1 97.31 66 LEU B O 1
ATOM 1479 N N . ASP B 1 67 ? 13.25 -9.211 -5.73 1 96.12 67 ASP B N 1
ATOM 1480 C CA . ASP B 1 67 ? 14.211 -10.305 -5.871 1 96.12 67 ASP B CA 1
ATOM 1481 C C . ASP B 1 67 ? 14.352 -11.086 -4.566 1 96.12 67 ASP B C 1
ATOM 1483 O O . ASP B 1 67 ? 14.555 -12.305 -4.582 1 96.12 67 ASP B O 1
ATOM 1487 N N . ALA B 1 68 ? 14.258 -10.375 -3.479 1 95.31 68 ALA B N 1
ATOM 1488 C CA . ALA B 1 68 ? 14.422 -11.008 -2.17 1 95.31 68 ALA B CA 1
ATOM 1489 C C . ALA B 1 68 ? 13.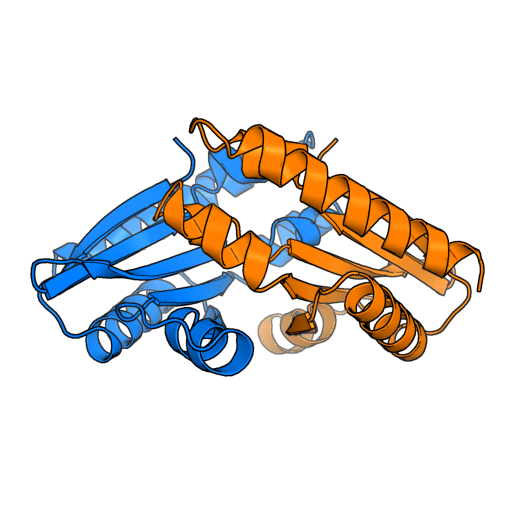188 -11.828 -1.796 1 95.31 68 ALA B C 1
ATOM 1491 O O . ALA B 1 68 ? 13.305 -12.883 -1.166 1 95.31 68 ALA B O 1
ATOM 1492 N N . ASP B 1 69 ? 12.008 -11.328 -2.158 1 96.88 69 ASP B N 1
ATOM 1493 C CA . ASP B 1 69 ? 10.75 -12 -1.855 1 96.88 69 ASP B CA 1
ATOM 1494 C C . ASP B 1 69 ? 9.672 -11.648 -2.883 1 96.88 69 ASP B C 1
ATOM 1496 O O . ASP B 1 69 ? 9.18 -10.516 -2.908 1 96.88 69 ASP B O 1
ATOM 1500 N N . PRO B 1 70 ? 9.219 -12.594 -3.637 1 96.12 70 PRO B N 1
ATOM 1501 C CA . PRO B 1 70 ? 8.25 -12.289 -4.695 1 96.12 70 PRO B CA 1
ATOM 1502 C C . PRO B 1 70 ? 6.914 -11.805 -4.148 1 96.12 70 PRO B C 1
ATOM 1504 O O . PRO B 1 70 ? 6.117 -11.219 -4.883 1 96.12 70 PRO B O 1
ATOM 1507 N N . ASP B 1 71 ? 6.617 -12.031 -2.844 1 97.62 71 ASP B N 1
ATOM 1508 C CA . ASP B 1 71 ? 5.336 -11.625 -2.27 1 97.62 71 ASP B CA 1
ATOM 1509 C C . ASP B 1 71 ? 5.387 -10.188 -1.758 1 97.62 71 ASP B C 1
ATOM 1511 O O . ASP B 1 71 ? 4.359 -9.617 -1.384 1 97.62 71 ASP B O 1
ATOM 1515 N N . ILE B 1 72 ? 6.531 -9.586 -1.795 1 98.31 72 ILE B N 1
ATOM 1516 C CA . ILE B 1 72 ? 6.73 -8.32 -1.09 1 98.31 72 ILE B CA 1
ATOM 1517 C C . ILE B 1 72 ? 5.871 -7.23 -1.726 1 98.31 72 ILE B C 1
ATOM 1519 O O . ILE B 1 72 ? 5.633 -6.188 -1.115 1 98.31 72 ILE B O 1
ATOM 1523 N N . GLY B 1 73 ? 5.375 -7.41 -2.986 1 98.62 73 GLY B N 1
ATOM 1524 C CA . GLY B 1 73 ? 4.441 -6.496 -3.625 1 98.62 73 GLY B CA 1
ATOM 1525 C C . GLY B 1 73 ? 3.178 -6.277 -2.816 1 98.62 73 GLY B C 1
ATOM 1526 O O . GLY B 1 73 ? 2.471 -5.285 -3.018 1 98.62 73 GLY B O 1
ATOM 1527 N N . LEU B 1 74 ? 2.855 -7.164 -1.921 1 98.81 74 LEU B N 1
ATOM 1528 C CA . LEU B 1 74 ? 1.703 -7.031 -1.035 1 98.81 74 LEU B CA 1
ATOM 1529 C C . LEU B 1 74 ? 1.882 -5.855 -0.083 1 98.81 74 LEU B C 1
ATOM 1531 O O . LEU B 1 74 ? 0.91 -5.371 0.502 1 98.81 74 LEU B O 1
ATOM 1535 N N . LEU B 1 75 ? 3.127 -5.383 0.087 1 98.69 75 LEU B N 1
ATOM 1536 C CA . LEU B 1 75 ? 3.447 -4.312 1.026 1 98.69 75 LEU B CA 1
ATOM 1537 C C . LEU B 1 75 ? 3.945 -3.074 0.289 1 98.69 75 LEU B C 1
ATOM 1539 O O . LEU B 1 75 ? 4.469 -2.148 0.909 1 98.69 75 LEU B O 1
ATOM 1543 N N . LEU B 1 76 ? 3.898 -3.09 -1.096 1 98.5 76 LEU B N 1
ATOM 1544 C CA . LEU B 1 76 ? 4.336 -1.991 -1.952 1 98.5 76 LEU B CA 1
ATOM 1545 C C . LEU B 1 76 ? 3.143 -1.33 -2.637 1 98.5 76 LEU B C 1
ATOM 1547 O O . LEU B 1 76 ? 2.113 -1.972 -2.859 1 98.5 76 LEU B O 1
ATOM 1551 N N . PRO B 1 77 ? 3.229 -0.049 -2.945 1 98.5 77 PRO B N 1
ATOM 1552 C CA . PRO B 1 77 ? 4.352 0.886 -2.826 1 98.5 77 PRO B CA 1
ATOM 1553 C C . PRO B 1 77 ? 4.457 1.505 -1.436 1 98.5 77 PRO B C 1
ATOM 1555 O O . PRO B 1 77 ? 3.662 1.184 -0.549 1 98.5 77 PRO B O 1
ATOM 1558 N N . CYS B 1 78 ? 5.48 2.291 -1.247 1 98.69 78 CYS B N 1
ATOM 1559 C CA . CYS B 1 78 ? 5.57 3.092 -0.031 1 98.69 78 CYS B CA 1
ATOM 1560 C C . CYS B 1 78 ? 4.551 4.223 -0.044 1 98.69 78 CYS B C 1
ATOM 1562 O O . CYS B 1 78 ? 4.641 5.137 -0.866 1 98.69 78 CYS B O 1
ATOM 1564 N N . ASN B 1 79 ? 3.678 4.223 0.905 1 98.88 79 ASN B N 1
ATOM 1565 C CA . ASN B 1 79 ? 2.59 5.195 0.892 1 98.88 79 ASN B CA 1
ATOM 1566 C C . ASN B 1 79 ? 2.979 6.484 1.611 1 98.88 79 ASN B C 1
ATOM 1568 O O . ASN B 1 79 ? 3.658 6.445 2.639 1 98.88 79 ASN B O 1
ATOM 1572 N N . VAL B 1 80 ? 2.514 7.566 1.074 1 98.94 80 VAL B N 1
ATOM 1573 C CA . VAL B 1 80 ? 2.529 8.898 1.675 1 98.94 80 VAL B CA 1
ATOM 1574 C C . VAL B 1 80 ? 1.104 9.438 1.767 1 98.94 80 VAL B C 1
ATOM 1576 O O . VAL B 1 80 ? 0.36 9.414 0.784 1 98.94 80 VAL B O 1
ATOM 1579 N N . VAL B 1 81 ? 0.737 9.875 2.922 1 98.94 81 VAL B N 1
ATOM 1580 C CA . VAL B 1 81 ? -0.582 10.469 3.117 1 98.94 81 VAL B CA 1
ATOM 1581 C C . VAL B 1 81 ? -0.46 11.992 3.186 1 98.94 81 VAL B C 1
ATOM 1583 O O . VAL B 1 81 ? 0.417 12.516 3.871 1 98.94 81 VAL B O 1
ATOM 1586 N N . VAL B 1 82 ? -1.27 12.656 2.447 1 98.94 82 VAL B N 1
ATOM 1587 C CA . VAL B 1 82 ? -1.419 14.102 2.525 1 98.94 82 VAL B CA 1
ATOM 1588 C C . VAL B 1 82 ? -2.842 14.453 2.955 1 98.94 82 VAL B C 1
ATOM 1590 O O . VAL B 1 82 ? -3.801 14.172 2.234 1 98.94 82 VAL B O 1
ATOM 1593 N N . ARG B 1 83 ? -2.941 15.039 4.133 1 98.81 83 ARG B N 1
ATOM 1594 C CA . ARG B 1 83 ? -4.289 15.289 4.633 1 98.81 83 ARG B CA 1
ATOM 1595 C C . ARG B 1 83 ? -4.391 16.656 5.281 1 98.81 83 ARG B C 1
ATOM 1597 O O . ARG B 1 83 ? -3.414 17.156 5.848 1 98.81 83 ARG B O 1
ATOM 1604 N N . GLU B 1 84 ? -5.527 17.219 5.172 1 98.69 84 GLU B N 1
ATOM 1605 C CA . GLU B 1 84 ? -5.812 18.469 5.848 1 98.69 84 GLU B CA 1
ATOM 1606 C C . GLU B 1 84 ? -6.324 18.234 7.266 1 98.69 84 GLU B C 1
ATOM 1608 O O . GLU B 1 84 ? -7.215 17.422 7.484 1 98.69 84 GLU B O 1
ATOM 1613 N N . GLU B 1 85 ? -5.695 18.969 8.188 1 97.81 85 GLU B N 1
ATOM 1614 C CA . GLU B 1 85 ? -6.105 18.906 9.586 1 97.81 85 GLU B CA 1
ATOM 1615 C C . GLU B 1 85 ? -7.258 19.859 9.867 1 97.81 85 GLU B C 1
ATOM 1617 O O . GLU B 1 85 ? -7.582 20.719 9.039 1 97.81 85 GLU B O 1
ATOM 1622 N N . ALA B 1 86 ? -7.82 19.75 11.039 1 95.44 86 ALA B N 1
ATOM 1623 C CA . ALA B 1 86 ? -8.953 20.578 11.422 1 95.44 86 ALA B CA 1
ATOM 1624 C C . ALA B 1 86 ? -8.562 22.062 11.453 1 95.44 86 ALA B C 1
ATOM 1626 O O . ALA B 1 86 ? -9.383 22.922 11.148 1 95.44 86 ALA B O 1
ATOM 1627 N N . ASN B 1 87 ? -7.359 22.328 11.758 1 95.5 87 ASN B N 1
ATOM 1628 C CA . ASN B 1 87 ? -6.91 23.703 11.883 1 95.5 87 ASN B CA 1
ATOM 1629 C C . ASN B 1 87 ? -6.457 24.266 10.539 1 95.5 87 ASN B C 1
ATOM 1631 O O . ASN B 1 87 ? -5.969 25.391 10.461 1 95.5 87 ASN B O 1
ATOM 1635 N N . GLY B 1 88 ? -6.516 23.469 9.461 1 94.69 88 GLY B N 1
ATOM 1636 C CA . GLY B 1 88 ? -6.195 23.938 8.125 1 94.69 88 GLY B CA 1
ATOM 1637 C C . GLY B 1 88 ? -4.789 23.578 7.684 1 94.69 88 GLY B C 1
ATOM 1638 O O . GLY B 1 88 ? -4.449 23.703 6.504 1 94.69 88 GLY B O 1
ATOM 1639 N N . GLU B 1 89 ? -4.008 23.172 8.625 1 96.62 89 GLU B N 1
ATOM 1640 C CA . GLU B 1 89 ? -2.67 22.719 8.266 1 96.62 89 GLU B CA 1
ATOM 1641 C C . GLU B 1 89 ? -2.721 21.391 7.504 1 96.62 89 GLU B C 1
ATOM 1643 O O . GLU B 1 89 ? -3.721 20.688 7.566 1 96.62 89 GLU B O 1
ATOM 1648 N N . VAL B 1 90 ? -1.672 21.203 6.746 1 98.56 90 VAL B N 1
ATOM 1649 C CA . VAL B 1 90 ? -1.575 19.953 6.008 1 98.56 90 VAL B CA 1
ATOM 1650 C C . VAL B 1 90 ? -0.536 19.047 6.664 1 98.56 90 VAL B C 1
ATOM 1652 O O . VAL B 1 90 ? 0.583 19.484 6.949 1 98.56 90 VAL B O 1
ATOM 1655 N N . THR B 1 91 ? -0.938 17.828 6.961 1 98.69 91 THR B N 1
ATOM 1656 C CA . THR B 1 91 ? -0.015 16.812 7.441 1 98.69 91 THR B CA 1
ATOM 1657 C C . THR B 1 91 ? 0.397 15.875 6.309 1 98.69 91 THR B C 1
ATOM 1659 O O . THR B 1 91 ? -0.452 15.391 5.559 1 98.69 91 THR B O 1
ATOM 1662 N N . VAL B 1 92 ? 1.707 15.727 6.145 1 98.88 92 VAL B N 1
ATOM 1663 C CA . VAL B 1 92 ? 2.271 14.727 5.246 1 98.88 92 VAL B CA 1
ATOM 1664 C C . VAL B 1 92 ? 2.855 13.57 6.055 1 98.88 92 VAL B C 1
ATOM 1666 O O . VAL B 1 92 ? 3.83 13.75 6.789 1 98.88 92 VAL B O 1
ATOM 1669 N N . GLY B 1 93 ? 2.238 12.414 5.953 1 98.81 93 GLY B N 1
ATOM 1670 C CA . GLY B 1 93 ? 2.707 11.227 6.641 1 98.81 93 GLY B CA 1
ATOM 1671 C C . GLY B 1 93 ? 3.398 10.234 5.719 1 98.81 93 GLY B C 1
ATOM 1672 O O . GLY B 1 93 ? 3.012 10.086 4.559 1 98.81 93 GLY B O 1
ATOM 1673 N N . PHE B 1 94 ? 4.383 9.555 6.258 1 98.94 94 PHE B N 1
ATOM 1674 C CA . PHE B 1 94 ? 5.141 8.539 5.543 1 98.94 94 PHE B CA 1
ATOM 1675 C C . PHE B 1 94 ? 5.027 7.188 6.246 1 98.94 94 PHE B C 1
ATOM 1677 O O . PHE B 1 94 ? 5.254 7.09 7.453 1 98.94 94 PHE B O 1
ATOM 1684 N N . MET B 1 95 ? 4.672 6.195 5.438 1 98.81 95 MET B N 1
ATOM 1685 C CA . MET B 1 95 ? 4.742 4.844 5.988 1 98.81 95 MET B CA 1
ATOM 1686 C C . MET B 1 95 ? 6.156 4.527 6.469 1 98.81 95 MET B C 1
ATOM 1688 O O . MET B 1 95 ? 7.133 4.859 5.797 1 98.81 95 MET B O 1
ATOM 1692 N N . ASP B 1 96 ? 6.309 3.963 7.652 1 98.56 96 ASP B N 1
ATOM 1693 C CA . ASP B 1 96 ? 7.617 3.521 8.125 1 98.56 96 ASP B CA 1
ATOM 1694 C C . ASP B 1 96 ? 8.016 2.191 7.484 1 98.56 96 ASP B C 1
ATOM 1696 O O . ASP B 1 96 ? 7.52 1.134 7.883 1 98.56 96 ASP B O 1
ATOM 1700 N N . PRO B 1 97 ? 8.992 2.24 6.562 1 98.31 97 PRO B N 1
ATOM 1701 C CA . PRO B 1 97 ? 9.352 1.005 5.863 1 98.31 97 PRO B CA 1
ATOM 1702 C C . PRO B 1 97 ? 9.914 -0.061 6.805 1 98.31 97 PRO B C 1
ATOM 1704 O O . PRO B 1 97 ? 9.766 -1.258 6.543 1 98.31 97 PRO B O 1
ATOM 1707 N N . VAL B 1 98 ? 10.531 0.305 7.875 1 97.38 98 VAL B N 1
ATOM 1708 C CA . VAL B 1 98 ? 11.109 -0.653 8.812 1 97.38 98 VAL B CA 1
ATOM 1709 C C . VAL B 1 98 ? 9.992 -1.424 9.516 1 97.38 98 VAL B C 1
ATOM 1711 O O . VAL B 1 98 ? 10.086 -2.641 9.695 1 97.38 98 VAL B O 1
ATOM 1714 N N . ALA B 1 99 ? 8.93 -0.76 9.875 1 97.06 99 ALA B N 1
ATOM 1715 C CA . ALA B 1 99 ? 7.801 -1.413 10.523 1 97.06 99 ALA B CA 1
ATOM 1716 C C . ALA B 1 99 ? 7.09 -2.363 9.562 1 97.06 99 ALA B C 1
ATOM 1718 O O . ALA B 1 99 ? 6.809 -3.512 9.914 1 97.06 99 ALA B O 1
ATOM 1719 N N . VAL B 1 100 ? 6.801 -1.913 8.312 1 97.75 100 VAL B N 1
ATOM 1720 C CA . VAL B 1 100 ? 5.969 -2.664 7.383 1 97.75 100 VAL B CA 1
ATOM 1721 C C . VAL B 1 100 ? 6.781 -3.799 6.762 1 97.75 100 VAL B C 1
ATOM 1723 O O . VAL B 1 100 ? 6.352 -4.957 6.773 1 97.75 100 VAL B O 1
ATOM 1726 N N . LEU B 1 101 ? 8 -3.473 6.285 1 97 101 LEU B N 1
ATOM 1727 C CA . LEU B 1 101 ? 8.805 -4.496 5.633 1 97 101 LEU B CA 1
ATOM 1728 C C . LEU B 1 101 ? 9.414 -5.449 6.664 1 97 101 LEU B C 1
ATOM 1730 O O . LEU B 1 101 ? 9.883 -6.531 6.312 1 97 101 LEU B O 1
ATOM 1734 N N . GLY B 1 102 ? 9.375 -5.043 7.922 1 94.44 102 GLY B N 1
ATOM 1735 C CA . GLY B 1 102 ? 9.797 -5.93 9 1 94.44 102 GLY B CA 1
ATOM 1736 C C . GLY B 1 102 ? 8.938 -7.176 9.109 1 94.44 102 GLY B C 1
ATOM 1737 O O . GLY B 1 102 ? 9.336 -8.156 9.75 1 94.44 102 GLY B O 1
ATOM 1738 N N . LEU B 1 103 ? 7.781 -7.156 8.492 1 95.69 103 LEU B N 1
ATOM 1739 C CA . LEU B 1 103 ? 6.895 -8.312 8.453 1 95.69 103 LEU B CA 1
ATOM 1740 C C . LEU B 1 103 ? 7.473 -9.414 7.578 1 95.69 103 LEU B C 1
ATOM 1742 O O . LEU B 1 103 ? 7.039 -10.57 7.648 1 95.69 103 LEU B O 1
ATOM 1746 N N . VAL B 1 104 ? 8.414 -8.977 6.66 1 94.88 104 VAL B N 1
ATOM 1747 C CA . VAL B 1 104 ? 9.047 -9.914 5.734 1 94.88 104 VAL B CA 1
ATOM 1748 C C . VAL B 1 104 ? 10.25 -10.57 6.406 1 94.88 104 VAL B C 1
ATOM 1750 O O . VAL B 1 104 ? 11.18 -9.891 6.84 1 94.88 104 VAL B O 1
ATOM 1753 N N . GLU B 1 105 ? 10.25 -11.828 6.629 1 89.19 105 GLU B N 1
ATOM 1754 C CA . GLU B 1 105 ? 11.336 -12.57 7.254 1 89.19 105 GLU B CA 1
ATOM 1755 C C . GLU B 1 105 ? 12.336 -13.07 6.211 1 89.19 105 GLU B C 1
ATOM 1757 O O . GLU B 1 105 ? 12.492 -14.273 6.023 1 89.19 105 GLU B O 1
ATOM 1762 N N . GLN B 1 106 ? 12.969 -12.258 5.543 1 90.75 106 GLN B N 1
ATOM 1763 C CA . GLN B 1 106 ? 13.984 -12.578 4.543 1 90.75 106 GLN B CA 1
ATOM 1764 C C . GLN B 1 106 ? 15.25 -11.766 4.758 1 90.75 106 GLN B C 1
ATOM 1766 O O . GLN B 1 106 ? 15.188 -10.586 5.121 1 90.75 106 GLN B O 1
ATOM 1771 N N . GLU B 1 107 ? 16.219 -12.5 4.484 1 86.88 107 GLU B N 1
ATOM 1772 C CA . GLU B 1 107 ? 17.516 -11.844 4.602 1 86.88 107 GLU B CA 1
ATOM 1773 C C . GLU B 1 107 ? 17.625 -10.664 3.635 1 86.88 107 GLU B C 1
ATOM 1775 O O . GLU B 1 107 ? 17.156 -10.75 2.496 1 86.88 107 GLU B O 1
ATOM 1780 N N . GLY B 1 108 ? 18.125 -9.578 4.043 1 90 108 GLY B N 1
ATOM 1781 C CA . GLY B 1 108 ? 18.375 -8.438 3.176 1 90 108 GLY B CA 1
ATOM 1782 C C . GLY B 1 108 ? 17.25 -7.414 3.191 1 90 108 GLY B C 1
ATOM 1783 O O . GLY B 1 108 ? 17.453 -6.25 2.85 1 90 108 GLY B O 1
ATOM 1784 N N . VAL B 1 109 ? 16.078 -7.922 3.547 1 94.81 109 VAL B N 1
ATOM 1785 C CA . VAL B 1 109 ? 14.922 -7.023 3.51 1 94.81 109 VAL B CA 1
ATOM 1786 C C . VAL B 1 109 ? 15.062 -5.961 4.598 1 94.81 109 VAL B C 1
ATOM 1788 O O . VAL B 1 109 ? 14.672 -4.809 4.398 1 94.81 109 VAL B O 1
ATOM 1791 N N . ALA B 1 110 ? 15.641 -6.348 5.672 1 94.31 110 ALA B N 1
ATOM 1792 C CA . ALA B 1 110 ? 15.844 -5.387 6.754 1 94.31 110 ALA B CA 1
ATOM 1793 C C . ALA B 1 110 ? 16.734 -4.234 6.309 1 94.31 110 ALA B C 1
ATOM 1795 O O . ALA B 1 110 ? 16.469 -3.072 6.633 1 94.31 110 ALA B O 1
ATOM 1796 N N . GLY B 1 111 ? 17.859 -4.562 5.707 1 96.31 111 GLY B N 1
ATOM 1797 C CA . GLY B 1 111 ? 18.75 -3.535 5.176 1 96.31 111 GLY B CA 1
ATOM 1798 C C . GLY B 1 111 ? 18.062 -2.623 4.172 1 96.31 111 GLY B C 1
ATOM 1799 O O . GLY B 1 111 ? 18.266 -1.406 4.199 1 96.31 111 GLY B O 1
ATOM 1800 N N . LEU B 1 112 ? 17.312 -3.199 3.295 1 97.31 112 LEU B N 1
ATOM 1801 C CA . LEU B 1 112 ? 16.547 -2.445 2.307 1 97.31 112 LEU B CA 1
ATOM 1802 C C . LEU B 1 112 ? 15.547 -1.508 2.984 1 97.31 112 LEU B C 1
ATOM 1804 O O . LEU B 1 112 ? 15.414 -0.346 2.594 1 97.31 112 LEU B O 1
ATOM 1808 N N . ALA B 1 113 ? 14.875 -2.047 4.02 1 97.88 113 ALA B N 1
ATOM 1809 C CA . ALA B 1 113 ? 13.898 -1.253 4.758 1 97.88 113 ALA B CA 1
ATOM 1810 C C . ALA B 1 113 ? 14.555 -0.024 5.387 1 97.88 113 ALA B C 1
ATOM 1812 O O . ALA B 1 113 ? 13.984 1.071 5.352 1 97.88 113 ALA B O 1
ATOM 1813 N N . ASN B 1 114 ? 15.703 -0.167 5.926 1 98 114 ASN B N 1
ATOM 1814 C CA . ASN B 1 114 ? 16.438 0.938 6.539 1 98 114 ASN B CA 1
ATOM 1815 C C . ASN B 1 114 ? 16.859 1.977 5.504 1 98 114 ASN B C 1
ATOM 1817 O O . ASN B 1 114 ? 16.812 3.178 5.773 1 98 114 ASN B O 1
ATOM 1821 N N . GLU B 1 115 ? 17.266 1.488 4.395 1 98.44 115 GLU B N 1
ATOM 1822 C CA . GLU B 1 115 ? 17.641 2.404 3.316 1 98.44 115 GLU B CA 1
ATOM 1823 C C . GLU B 1 115 ? 16.438 3.23 2.859 1 98.44 115 GLU B C 1
ATOM 1825 O O . GLU B 1 115 ? 16.547 4.449 2.703 1 98.44 115 GLU B O 1
ATOM 1830 N N . VAL B 1 116 ? 15.336 2.592 2.623 1 98.69 116 VAL B N 1
ATOM 1831 C CA . VAL B 1 116 ? 14.117 3.287 2.211 1 98.69 116 VAL B CA 1
ATOM 1832 C C . VAL B 1 116 ? 13.719 4.301 3.279 1 98.69 116 VAL B C 1
ATOM 1834 O O . VAL B 1 116 ? 13.367 5.441 2.961 1 98.69 116 VAL B O 1
ATOM 1837 N N . ARG B 1 117 ? 13.789 3.865 4.523 1 98.44 117 ARG B N 1
ATOM 1838 C CA . ARG B 1 117 ? 13.422 4.766 5.613 1 98.44 117 ARG B CA 1
ATOM 1839 C C . ARG B 1 117 ? 14.305 6.012 5.609 1 98.44 117 ARG B C 1
ATOM 1841 O O . ARG B 1 117 ? 13.805 7.129 5.766 1 98.44 117 ARG B O 1
ATOM 1848 N N . SER B 1 118 ? 15.578 5.832 5.48 1 98.75 118 SER B N 1
ATOM 1849 C CA . SER B 1 118 ? 16.516 6.949 5.465 1 98.75 118 SER B CA 1
ATOM 1850 C C . SER B 1 118 ? 16.188 7.93 4.348 1 98.75 118 SER B C 1
ATOM 1852 O O . SER B 1 118 ? 16.219 9.148 4.551 1 98.75 118 SER B O 1
ATOM 1854 N N . ARG B 1 119 ? 15.844 7.426 3.23 1 98.81 119 ARG B N 1
ATOM 1855 C CA . ARG B 1 119 ? 15.508 8.273 2.094 1 98.81 119 ARG B CA 1
ATOM 1856 C C . ARG B 1 119 ? 14.211 9.047 2.344 1 98.81 119 ARG B C 1
ATOM 1858 O O . ARG B 1 119 ? 14.117 10.234 2.023 1 98.81 119 ARG B O 1
ATOM 1865 N N . LEU B 1 120 ? 13.234 8.375 2.914 1 98.81 120 LEU B N 1
ATOM 1866 C CA . LEU B 1 120 ? 11.969 9.031 3.199 1 98.81 120 LEU B CA 1
ATOM 1867 C C . LEU B 1 120 ? 12.141 10.086 4.289 1 98.81 120 LEU B C 1
ATOM 1869 O O . LEU B 1 120 ? 11.469 11.117 4.273 1 98.81 120 LEU B O 1
ATOM 1873 N N . GLU B 1 121 ? 13.031 9.82 5.23 1 98.62 121 GLU B N 1
ATOM 1874 C CA . GLU B 1 121 ? 13.336 10.828 6.242 1 98.62 121 GLU B CA 1
ATOM 1875 C C . GLU B 1 121 ? 13.969 12.062 5.613 1 98.62 121 GLU B C 1
ATOM 1877 O O . GLU B 1 121 ? 13.688 13.188 6.031 1 98.62 121 GLU B O 1
ATOM 1882 N N . ARG B 1 122 ? 14.82 11.891 4.629 1 98.56 122 ARG B N 1
ATOM 1883 C CA . ARG B 1 122 ? 15.391 13.031 3.922 1 98.56 122 ARG B CA 1
ATOM 1884 C C . ARG B 1 122 ? 14.32 13.805 3.166 1 98.56 122 ARG B C 1
ATOM 1886 O O . ARG B 1 122 ? 14.359 15.039 3.107 1 98.56 122 ARG B O 1
ATOM 1893 N N . VAL B 1 123 ? 13.359 13.078 2.559 1 98.81 123 VAL B N 1
ATOM 1894 C CA . VAL B 1 123 ? 12.227 13.727 1.912 1 98.81 123 VAL B CA 1
ATOM 1895 C C . VAL B 1 123 ? 11.477 14.586 2.928 1 98.81 123 VAL B C 1
ATOM 1897 O O . VAL B 1 123 ? 11.18 15.758 2.662 1 98.81 123 VAL B O 1
ATOM 1900 N N . ARG B 1 124 ? 11.164 13.938 4.109 1 98.69 124 ARG B N 1
ATOM 1901 C CA . ARG B 1 124 ? 10.477 14.664 5.172 1 98.69 124 ARG B CA 1
ATOM 1902 C C . ARG B 1 124 ? 11.242 15.93 5.543 1 98.69 124 ARG B C 1
ATOM 1904 O O . ARG B 1 124 ? 10.648 17 5.699 1 98.69 124 ARG B O 1
ATOM 1911 N N . ASP B 1 125 ? 12.594 15.844 5.645 1 98 125 ASP B N 1
ATOM 1912 C CA . ASP B 1 125 ? 13.43 16.969 6.059 1 98 125 ASP B CA 1
ATOM 1913 C C . ASP B 1 125 ? 13.422 18.078 5.004 1 98 125 ASP B C 1
ATOM 1915 O O . ASP B 1 125 ? 13.484 19.266 5.34 1 98 125 ASP B O 1
ATOM 1919 N N . LEU B 1 126 ? 13.336 17.719 3.734 1 97.44 126 LEU B N 1
ATOM 1920 C CA . LEU B 1 126 ? 13.273 18.672 2.639 1 97.44 126 LEU B CA 1
ATOM 1921 C C . LEU B 1 126 ? 11.977 19.484 2.688 1 97.44 126 LEU B C 1
ATOM 1923 O O . LEU B 1 126 ? 11.953 20.656 2.307 1 97.44 126 LEU B O 1
ATOM 1927 N N . LEU B 1 127 ? 10.93 18.844 3.156 1 97.75 127 LEU B N 1
ATOM 1928 C CA . LEU B 1 127 ? 9.625 19.5 3.205 1 97.75 127 LEU B CA 1
ATOM 1929 C C . LEU B 1 127 ? 9.562 20.516 4.336 1 97.75 127 LEU B C 1
ATOM 1931 O O . LEU B 1 127 ? 8.742 21.438 4.301 1 97.75 127 LEU B O 1
ATOM 1935 N N . THR B 1 128 ? 10.359 20.344 5.344 1 89.19 128 THR B N 1
ATOM 1936 C CA . THR B 1 128 ? 10.414 21.266 6.473 1 89.19 128 THR B CA 1
ATOM 1937 C C . THR B 1 128 ? 11.25 22.5 6.125 1 89.19 128 THR B C 1
ATOM 1939 O O . THR B 1 128 ? 11.031 23.578 6.668 1 89.19 128 THR B O 1
ATOM 1942 N N . SER B 1 129 ? 12.172 22.297 5.297 1 76.44 129 SER B N 1
ATOM 1943 C CA . SER B 1 129 ? 13.109 23.359 4.973 1 76.44 129 SER B CA 1
ATOM 1944 C C . SER B 1 129 ? 12.539 24.312 3.918 1 76.44 129 SER B C 1
ATOM 1946 O O . SER B 1 129 ? 13.07 25.391 3.697 1 76.44 129 SER B O 1
ATOM 1948 N N . VAL B 1 130 ? 11.602 23.953 3.369 1 62.34 130 VAL B N 1
ATOM 1949 C CA . VAL B 1 130 ? 11.125 24.797 2.283 1 62.34 130 VAL B CA 1
ATOM 1950 C C . VAL B 1 130 ? 10 25.703 2.793 1 62.34 130 VAL B C 1
ATOM 1952 O O . VAL B 1 130 ? 9.242 25.312 3.684 1 62.34 130 VAL B O 1
#

Solvent-accessible surface area (backbone atoms only — not comparable to full-atom values): 13750 Å² total; per-residue (Å²): 123,51,54,51,70,50,71,40,96,46,54,66,72,55,44,52,51,50,49,54,54,38,34,43,78,68,55,24,46,75,77,45,76,41,57,49,25,63,49,38,27,74,75,68,70,40,87,58,64,58,33,32,38,34,27,29,40,34,64,70,62,49,52,54,47,41,71,64,33,79,68,50,52,38,74,53,52,53,23,32,28,44,31,49,44,95,86,61,40,22,39,42,34,35,39,31,35,50,56,62,48,56,58,52,92,46,82,64,42,61,62,50,17,49,52,52,36,54,45,51,49,51,30,53,52,55,59,65,73,99,122,51,55,51,70,48,72,40,96,44,53,67,72,56,44,52,51,52,50,53,54,38,35,43,78,67,53,24,45,75,79,44,74,40,57,48,25,62,50,37,28,75,75,68,69,41,88,58,63,58,33,33,37,32,28,29,42,36,63,70,62,50,54,53,46,41,71,65,35,80,66,50,53,37,72,53,54,53,24,32,27,43,30,48,44,95,86,58,38,23,40,42,34,35,40,30,35,51,56,62,46,58,58,51,91,43,82,63,41,61,62,52,18,49,52,53,36,53,44,51,50,51,31,54,53,54,58,66,73,100

Radius of gyration: 17.56 Å; Cα contacts (8 Å, |Δi|>4): 503; chains: 2; bounding box: 41×48×38 Å

Secondary structure (DSSP, 8-state):
--EEEEEESS-HHHHHHHHHHHHHHTT-EEEEEEEHHHHHHHHH----S-EEEEEEE-HHHHHHHHHH-GGGGGG-SEEEEEEE-TTS-EEEEEE-HHHHHTT---TTHHHHHHHHHHHHHHHHHHHHH-/--EEEEEESS-HHHHHHHHHHHHHHTT-EEEEEEEHHHHHHHHH----S-EEEEEEE-HHHHHHHHHH-GGGGGG-SEEEEEEE-TTS-EEEEEE-HHHHHTT---TTHHHHHHHHHHHHHHHHHHHHH-

Nearest PDB structures (foldseek):
  1j3m-assembly1_B  TM=9.306E-01  e=3.084E-16  Thermus thermophilus
  1q9u-assembly1_B  TM=9.352E-01  e=1.398E-13  Geobacillus stearothermophilus
  7tj1-assembly1_C  TM=8.774E-01  e=2.362E-11  Brucella abortus 2308
  4go5-assembly1_X-2  TM=1.893E-01  e=4.240E-01  Mycobacterium tuberculosis
  3ab2-assembly3_J  TM=1.982E-01  e=2.344E+00  Corynebacterium glutamicum